Protein AF-A0A8D8M904-F1 (afdb_monomer_lite)

Foldseek 3Di:
DPPPPPPVVVVVVVVVVVPPVVVVVVVVVVVVVVVVVVCVVVVVVVVVVVVVVVVVVVVVVVVVVVVVVVVVVVVVVVVVVVVVVVVVVVVVVVVVVVVVVVVVVVVVVVVVVVVVVVPDPCPVPVVVVVLVVLVVLLVVLVVPDPFPPCPPCPDDDPAWDWDWDADPVRHTDDIGIGGPDDCPVVVNCVSVVVVDDDPPPDDPDDDDDDDDDD

Organism: NCBI:txid428564

pLDDT: mean 71.74, std 18.71, range [34.66, 97.75]

Radius of gyration: 68.98 Å; chains: 1; bounding box: 139×57×170 Å

Structure (mmCIF, N/CA/C/O backbone):
data_AF-A0A8D8M904-F1
#
_entry.id   AF-A0A8D8M904-F1
#
loop_
_atom_site.group_PDB
_atom_site.id
_atom_site.type_symbol
_atom_site.label_atom_id
_atom_site.label_alt_id
_atom_site.label_comp_id
_atom_site.label_asym_id
_atom_site.label_entity_id
_atom_site.label_seq_id
_atom_site.pdbx_PDB_ins_code
_atom_site.Cartn_x
_atom_site.Cartn_y
_atom_site.Cartn_z
_atom_site.occupancy
_atom_site.B_iso_or_equiv
_atom_site.auth_seq_id
_atom_site.auth_comp_id
_atom_site.auth_asym_id
_atom_site.auth_atom_id
_atom_site.pdbx_PDB_model_num
ATOM 1 N N . MET A 1 1 ? -88.465 -41.722 88.796 1.00 44.00 1 MET A N 1
ATOM 2 C CA . MET A 1 1 ? -87.573 -41.031 89.747 1.00 44.00 1 MET A CA 1
ATOM 3 C C . MET A 1 1 ? -86.250 -40.781 89.037 1.00 44.00 1 MET A C 1
ATOM 5 O O . MET A 1 1 ? -85.394 -41.646 89.094 1.00 44.00 1 MET A O 1
ATOM 9 N N . ALA A 1 2 ? -86.147 -39.706 88.248 1.00 46.53 2 ALA A N 1
ATOM 10 C CA . ALA A 1 2 ? -84.912 -39.305 87.549 1.00 46.53 2 ALA A CA 1
ATOM 11 C C . ALA A 1 2 ? -85.072 -37.893 86.942 1.00 46.53 2 ALA A C 1
ATOM 13 O O . ALA A 1 2 ? -84.855 -37.700 85.751 1.00 46.53 2 ALA A O 1
ATOM 14 N N . SER A 1 3 ? -85.573 -36.923 87.711 1.00 49.16 3 SER A N 1
ATOM 15 C CA . SER A 1 3 ? -85.862 -35.585 87.164 1.00 49.16 3 SER A CA 1
ATOM 16 C C . SER A 1 3 ? -85.571 -34.418 88.106 1.00 49.16 3 SER A C 1
ATOM 18 O O . SER A 1 3 ? -85.849 -33.287 87.732 1.00 49.16 3 SER A O 1
ATOM 20 N N . GLU A 1 4 ? -85.000 -34.656 89.290 1.00 51.56 4 GLU A N 1
ATOM 21 C CA . GLU A 1 4 ? -84.716 -33.584 90.262 1.00 51.56 4 GLU A CA 1
ATOM 22 C C . GLU A 1 4 ? -83.215 -33.362 90.522 1.00 51.56 4 GLU A C 1
ATOM 24 O O . GLU A 1 4 ? -82.849 -32.324 91.056 1.00 51.56 4 GLU A O 1
ATOM 29 N N . GLU A 1 5 ? -82.323 -34.258 90.081 1.00 53.12 5 GLU A N 1
ATOM 30 C CA . GLU A 1 5 ? -80.871 -34.094 90.303 1.00 53.12 5 GLU A CA 1
ATOM 31 C C . GLU A 1 5 ? -80.178 -33.241 89.224 1.00 53.12 5 GLU A C 1
ATOM 33 O O . GLU A 1 5 ? -79.163 -32.611 89.497 1.00 53.12 5 GLU A O 1
ATOM 38 N N . PHE A 1 6 ? -80.753 -33.129 88.020 1.00 53.84 6 PHE A N 1
ATOM 39 C CA . PHE A 1 6 ? -80.139 -32.382 86.912 1.00 53.84 6 PHE A CA 1
ATOM 40 C C . PHE A 1 6 ? -80.455 -30.877 86.892 1.00 53.84 6 PHE A C 1
ATOM 42 O O . PHE A 1 6 ? -79.810 -30.151 86.139 1.00 53.84 6 PHE A O 1
ATOM 49 N N . SER A 1 7 ? -81.423 -30.374 87.674 1.00 56.69 7 SER A N 1
ATOM 50 C CA . SER A 1 7 ? -81.759 -28.937 87.634 1.00 56.69 7 SER A CA 1
ATOM 51 C C . SER A 1 7 ? -80.745 -28.082 88.398 1.00 56.69 7 SER A C 1
ATOM 53 O O . SER A 1 7 ? -80.393 -27.004 87.931 1.00 56.69 7 SER A O 1
ATOM 55 N N . GLY A 1 8 ? -80.209 -28.588 89.514 1.00 59.97 8 GLY A N 1
ATOM 56 C CA . GLY A 1 8 ? -79.221 -27.868 90.324 1.00 59.97 8 GLY A CA 1
ATOM 57 C C . GLY A 1 8 ? -77.856 -27.728 89.642 1.00 59.97 8 GLY A C 1
ATOM 58 O O . GLY A 1 8 ? -77.231 -26.673 89.724 1.00 59.97 8 GLY A O 1
ATOM 59 N N . GLU A 1 9 ? -77.402 -28.751 88.912 1.00 62.47 9 GLU A N 1
ATOM 60 C CA . GLU A 1 9 ? -76.139 -28.688 88.156 1.00 62.47 9 GLU A CA 1
ATOM 61 C C . GLU A 1 9 ? -76.241 -27.797 86.913 1.00 62.47 9 GLU A C 1
ATOM 63 O O . GLU A 1 9 ? -75.287 -27.089 86.582 1.00 62.47 9 GLU A O 1
ATOM 68 N N . LEU A 1 10 ? -77.405 -27.767 86.252 1.00 61.25 10 LEU A N 1
ATOM 69 C CA . LEU A 1 10 ? -77.637 -26.879 85.113 1.00 61.25 10 LEU A CA 1
ATOM 70 C C . LEU A 1 10 ? -77.745 -25.409 85.548 1.00 61.25 10 LEU A C 1
ATOM 72 O O . LEU A 1 10 ? -77.235 -24.530 84.857 1.00 61.25 10 LEU A O 1
ATOM 76 N N . GLU A 1 11 ? -78.366 -25.137 86.698 1.00 65.56 11 GLU A N 1
ATOM 77 C CA . GLU A 1 11 ? -78.420 -23.799 87.301 1.00 65.56 11 GLU A CA 1
ATOM 78 C C . GLU A 1 11 ? -77.043 -23.337 87.791 1.00 65.56 11 GLU A C 1
ATOM 80 O O . GLU A 1 11 ? -76.678 -22.181 87.577 1.00 65.56 11 GLU A O 1
ATOM 85 N N . PHE A 1 12 ? -76.233 -24.239 88.356 1.00 66.31 12 PHE A N 1
ATOM 86 C CA . PHE A 1 12 ? -74.855 -23.935 88.742 1.00 66.31 12 PHE A CA 1
ATOM 87 C C . PHE A 1 12 ? -73.981 -23.603 87.520 1.00 66.31 12 PHE A C 1
ATOM 89 O O . PHE A 1 12 ? -73.313 -22.567 87.507 1.00 66.31 12 PHE A O 1
ATOM 96 N N . LEU A 1 13 ? -74.043 -24.406 86.451 1.00 64.06 13 LEU A N 1
ATOM 97 C CA . LEU A 1 13 ? -73.326 -24.127 85.201 1.00 64.06 13 LEU A CA 1
ATOM 98 C C . LEU A 1 13 ? -73.809 -22.832 84.530 1.00 64.06 13 LEU A C 1
ATOM 100 O O . LEU A 1 13 ? -72.982 -22.031 84.098 1.00 64.06 13 LEU A O 1
ATOM 104 N N . ASN A 1 14 ? -75.119 -22.564 84.502 1.00 58.03 14 ASN A N 1
ATOM 105 C CA . ASN A 1 14 ? -75.638 -21.285 84.004 1.00 58.03 14 ASN A CA 1
ATOM 106 C C . ASN A 1 14 ? -75.200 -20.099 84.871 1.00 58.03 14 ASN A C 1
ATOM 108 O O . ASN A 1 14 ? -74.956 -19.023 84.328 1.00 58.03 14 ASN A O 1
ATOM 112 N N . SER A 1 15 ? -75.053 -20.272 86.189 1.00 60.47 15 SER A N 1
ATOM 113 C CA . SER A 1 15 ? -74.531 -19.217 87.066 1.00 60.47 15 SER A CA 1
ATOM 114 C C . SER A 1 15 ? -73.042 -18.939 86.826 1.00 60.47 15 SER A C 1
ATOM 116 O O . SER A 1 15 ? -72.645 -17.780 86.817 1.00 60.47 15 SER A O 1
ATOM 118 N N . LEU A 1 16 ? -72.244 -19.966 86.506 1.00 58.03 16 LEU A N 1
ATOM 119 C CA . LEU A 1 16 ? -70.838 -19.825 86.104 1.00 58.03 16 LEU A CA 1
ATOM 120 C C . LEU A 1 16 ? -70.671 -19.087 84.764 1.00 58.03 16 LEU A C 1
ATOM 122 O O . LEU A 1 16 ? -69.772 -18.257 84.633 1.00 58.03 16 LEU A O 1
ATOM 126 N N . PHE A 1 17 ? -71.539 -19.351 83.780 1.00 55.81 17 PHE A N 1
ATOM 127 C CA . PHE A 1 17 ? -71.504 -18.669 82.477 1.00 55.81 17 PHE A CA 1
ATOM 128 C C . PHE A 1 17 ? -72.128 -17.265 82.497 1.00 55.81 17 PHE A C 1
ATOM 130 O O . PHE A 1 17 ? -71.736 -16.418 81.698 1.00 55.81 17 PHE A O 1
ATOM 137 N N . THR A 1 18 ? -73.070 -16.988 83.405 1.00 53.50 18 THR A N 1
ATOM 138 C CA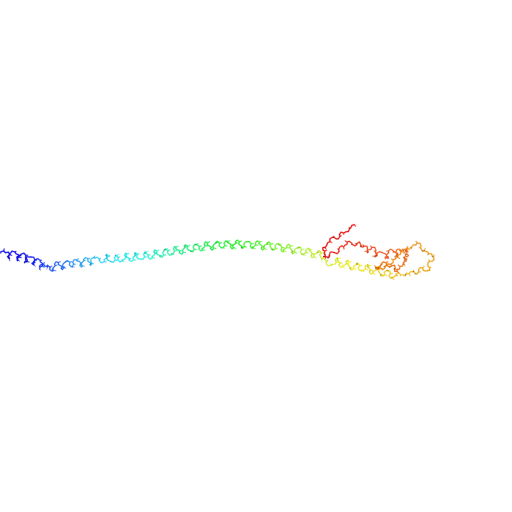 . THR A 1 18 ? -73.622 -15.631 83.596 1.00 53.50 18 THR A CA 1
ATOM 139 C C . THR A 1 18 ? -72.748 -14.754 84.487 1.00 53.50 18 THR A C 1
ATOM 141 O O . THR A 1 18 ? -72.822 -13.533 84.382 1.00 53.50 18 THR A O 1
ATOM 144 N N . THR A 1 19 ? -71.828 -15.338 85.263 1.00 52.47 19 THR A N 1
ATOM 145 C CA . THR A 1 19 ? -70.647 -14.637 85.785 1.00 52.47 19 THR A CA 1
ATOM 146 C C . THR A 1 19 ? -69.546 -14.519 84.727 1.00 52.47 19 THR A C 1
ATOM 148 O O . THR A 1 19 ? -68.371 -14.740 85.012 1.00 52.47 19 THR A O 1
ATOM 151 N N . GLN A 1 20 ? -69.883 -14.128 83.495 1.00 55.03 20 GLN A N 1
ATOM 152 C CA . GLN A 1 20 ? -68.930 -13.337 82.720 1.00 55.03 20 GLN A CA 1
ATOM 153 C C . GLN A 1 20 ? -68.718 -12.069 83.533 1.00 55.03 20 GLN A C 1
ATOM 155 O O . GLN A 1 20 ? -69.555 -11.176 83.488 1.00 55.03 20 GLN A O 1
ATOM 160 N N . ASN A 1 21 ? -67.670 -12.031 84.360 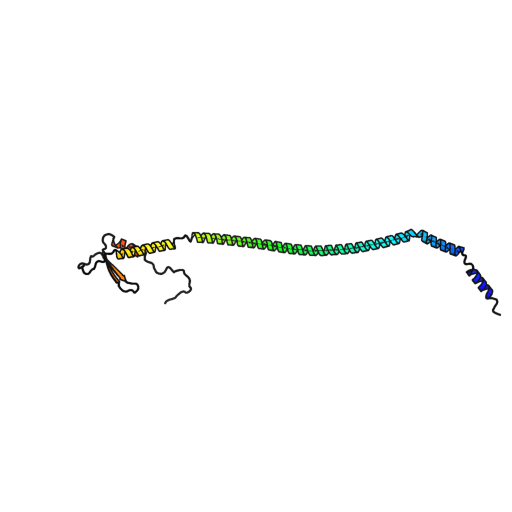1.00 54.84 21 ASN A N 1
ATOM 161 C CA . ASN A 1 21 ? -67.257 -10.810 85.033 1.00 54.84 21 ASN A CA 1
ATOM 162 C C . ASN A 1 21 ? -66.910 -9.830 83.907 1.00 54.84 21 ASN A C 1
ATOM 164 O O . ASN A 1 21 ? -65.844 -9.973 83.304 1.00 54.84 21 ASN A O 1
ATOM 168 N N . PRO A 1 22 ? -67.779 -8.855 83.590 1.00 59.25 22 PRO A N 1
ATOM 169 C CA .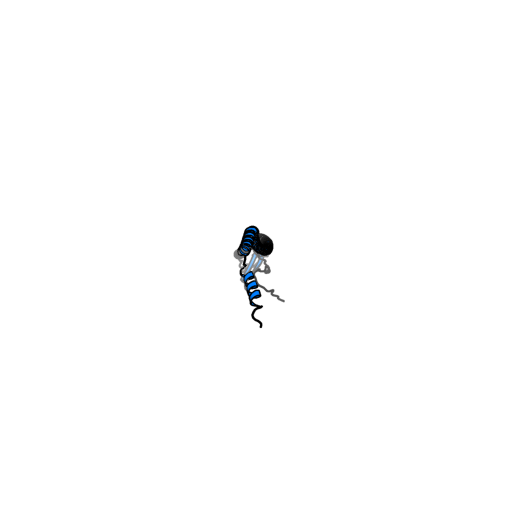 PRO A 1 22 ? -67.534 -7.964 82.465 1.00 59.25 22 PRO A CA 1
ATOM 170 C C . PRO A 1 22 ? -66.293 -7.110 82.736 1.00 59.25 22 PRO A C 1
ATOM 172 O O . PRO A 1 22 ? -65.638 -6.655 81.814 1.00 59.25 22 PRO A O 1
ATOM 175 N N . THR A 1 23 ? -65.924 -6.961 84.008 1.00 60.81 23 THR A N 1
ATOM 176 C CA . THR A 1 23 ? -64.659 -6.411 84.487 1.00 60.81 23 THR A CA 1
ATOM 177 C C . THR A 1 23 ? -63.442 -7.228 84.073 1.00 60.81 23 THR A C 1
ATOM 179 O O . THR A 1 23 ? -62.435 -6.631 83.745 1.00 60.81 23 THR A O 1
ATOM 182 N N . LEU A 1 24 ? -63.509 -8.561 84.040 1.00 64.69 24 LEU A N 1
ATOM 183 C CA . LEU A 1 24 ? -62.356 -9.410 83.716 1.00 64.69 24 LEU A CA 1
ATOM 184 C C . LEU A 1 24 ? -62.124 -9.490 82.203 1.00 64.69 24 LEU A C 1
ATOM 186 O O . LEU A 1 24 ? -60.981 -9.437 81.763 1.00 64.69 24 LEU A O 1
ATOM 190 N N . ASP A 1 25 ? -63.203 -9.525 81.414 1.00 65.94 25 ASP A N 1
ATOM 191 C CA . ASP A 1 25 ? -63.129 -9.370 79.955 1.00 65.94 25 ASP A CA 1
ATOM 192 C C . ASP A 1 25 ? -62.689 -7.952 79.566 1.00 65.94 25 ASP A C 1
ATOM 194 O O . ASP A 1 25 ? -61.871 -7.788 78.665 1.00 65.94 25 ASP A O 1
ATOM 198 N N . MET A 1 26 ? -63.169 -6.919 80.267 1.00 73.06 26 MET A N 1
ATOM 199 C CA . MET A 1 26 ? -62.724 -5.542 80.042 1.00 73.06 26 MET A CA 1
ATOM 200 C C . MET A 1 26 ? -61.269 -5.334 80.491 1.00 73.06 26 MET A C 1
ATOM 202 O O . MET A 1 26 ? -60.535 -4.628 79.812 1.00 73.06 26 MET A O 1
ATOM 206 N N . ASP A 1 27 ? -60.816 -5.979 81.568 1.00 77.25 27 ASP A N 1
ATOM 207 C CA . ASP A 1 27 ? -59.419 -5.943 82.017 1.00 77.25 27 ASP A CA 1
ATOM 208 C C . ASP A 1 27 ? -58.494 -6.712 81.068 1.00 77.25 27 ASP A C 1
ATOM 210 O O . ASP A 1 27 ? -57.396 -6.240 80.786 1.00 77.25 27 ASP A O 1
ATOM 214 N N . LEU A 1 28 ? -58.929 -7.854 80.526 1.00 76.44 28 LEU A N 1
ATOM 215 C CA . LEU A 1 28 ? -58.195 -8.589 79.491 1.00 76.44 28 LEU A CA 1
ATOM 216 C C . LEU A 1 28 ? -58.115 -7.789 78.192 1.00 76.44 28 LEU A C 1
ATOM 218 O O . LEU A 1 28 ? -57.035 -7.681 77.622 1.00 76.44 28 LEU A O 1
ATOM 222 N N . MET A 1 29 ? -59.219 -7.185 77.749 1.00 76.94 29 MET A N 1
ATOM 223 C CA . MET A 1 29 ? -59.225 -6.312 76.572 1.00 76.94 29 MET A CA 1
ATOM 224 C C . MET A 1 29 ? -58.362 -5.069 76.803 1.00 76.94 29 MET A C 1
ATOM 226 O O . MET A 1 29 ? -57.565 -4.728 75.942 1.00 76.94 29 MET A O 1
ATOM 230 N N . ASN A 1 30 ? -58.401 -4.465 77.994 1.00 77.31 30 ASN A N 1
ATOM 231 C CA . ASN A 1 30 ? -57.507 -3.365 78.360 1.00 77.31 30 ASN A CA 1
ATOM 232 C C . ASN A 1 30 ? -56.037 -3.803 78.429 1.00 77.31 30 ASN A C 1
ATOM 234 O O . ASN A 1 30 ? -55.163 -3.026 78.062 1.00 77.31 30 ASN A O 1
ATOM 238 N N . GLN A 1 31 ? -55.732 -5.019 78.889 1.00 76.75 31 GLN A N 1
ATOM 239 C CA . GLN A 1 31 ? -54.369 -5.559 78.889 1.00 76.75 31 GLN A CA 1
ATOM 240 C C . GLN A 1 31 ? -53.881 -5.867 77.473 1.00 76.75 31 GLN A C 1
ATOM 242 O O . GLN A 1 31 ? -52.717 -5.619 77.174 1.00 76.75 31 GLN A O 1
ATOM 247 N N . ILE A 1 32 ? -54.754 -6.366 76.598 1.00 75.75 32 ILE A N 1
ATOM 248 C CA . ILE A 1 32 ? -54.457 -6.587 75.180 1.00 75.75 32 ILE A CA 1
ATOM 249 C C . ILE A 1 32 ? -54.228 -5.243 74.484 1.00 75.75 32 ILE A C 1
ATOM 251 O O . ILE A 1 32 ? -53.184 -5.069 73.860 1.00 75.75 32 ILE A O 1
ATOM 255 N N . ASP A 1 33 ? -55.112 -4.265 74.676 1.00 72.44 33 ASP A N 1
ATOM 256 C CA . ASP A 1 33 ? -54.958 -2.910 74.140 1.00 72.44 33 ASP A CA 1
ATOM 257 C C . ASP A 1 33 ? -53.687 -2.243 74.682 1.00 72.44 33 ASP A C 1
ATOM 259 O O . ASP A 1 33 ? -52.951 -1.598 73.937 1.00 72.44 33 ASP A O 1
ATOM 263 N N . GLN A 1 34 ? -53.355 -2.444 75.961 1.00 71.00 34 GLN A N 1
ATOM 264 C CA . GLN A 1 34 ? -52.095 -1.974 76.538 1.00 71.00 34 GLN A CA 1
ATOM 265 C C . GLN A 1 34 ? -50.883 -2.699 75.953 1.00 71.00 34 GLN A C 1
ATOM 267 O O . GLN A 1 34 ? -49.873 -2.052 75.709 1.00 71.00 34 GLN A O 1
ATOM 272 N N . LEU A 1 35 ? -50.940 -4.006 75.697 1.00 69.12 35 LEU A N 1
ATOM 273 C CA . LEU A 1 35 ? -49.848 -4.748 75.058 1.00 69.12 35 LEU A CA 1
ATOM 274 C C . LEU A 1 35 ? -49.659 -4.323 73.597 1.00 69.12 35 LEU A C 1
ATOM 276 O O . LEU A 1 35 ? -48.524 -4.167 73.153 1.00 69.12 35 LEU A O 1
ATOM 280 N N . GLU A 1 36 ? -50.739 -4.056 72.864 1.00 66.00 36 GLU A N 1
ATOM 281 C CA . GLU A 1 36 ? -50.672 -3.515 71.505 1.00 66.00 36 GLU A CA 1
ATOM 282 C C . GLU A 1 36 ? -50.142 -2.074 71.475 1.00 66.00 36 GLU A C 1
ATOM 284 O O . GLU A 1 36 ? -49.358 -1.731 70.584 1.00 66.00 36 GLU A O 1
ATOM 289 N N . MET A 1 37 ? -50.508 -1.255 72.468 1.00 63.00 37 MET A N 1
ATOM 290 C CA . MET A 1 37 ? -50.013 0.116 72.659 1.00 63.00 37 MET A CA 1
ATOM 291 C C . MET A 1 37 ? -48.594 0.178 73.241 1.00 63.00 37 MET A C 1
ATOM 293 O O . MET A 1 37 ? -47.901 1.174 73.036 1.00 63.00 37 MET A O 1
ATOM 297 N N . ASN A 1 38 ? -48.127 -0.878 73.912 1.00 62.72 38 ASN A N 1
ATOM 298 C CA . ASN A 1 38 ? -46.765 -0.995 74.444 1.00 62.72 38 ASN A CA 1
ATOM 299 C C . ASN A 1 38 ? -45.775 -1.590 73.432 1.00 62.72 38 ASN A C 1
ATOM 301 O O . ASN A 1 38 ? -44.569 -1.485 73.646 1.00 62.72 38 ASN A O 1
ATOM 305 N N . ASN A 1 39 ? -46.256 -2.142 72.311 1.00 63.03 39 ASN A N 1
ATOM 306 C CA . ASN A 1 39 ? -45.418 -2.690 71.240 1.00 63.03 39 ASN A CA 1
ATOM 307 C C . ASN A 1 39 ? -45.431 -1.972 69.859 1.00 63.03 39 ASN A C 1
ATOM 309 O O . ASN A 1 39 ? -45.066 -2.590 68.851 1.00 63.03 39 ASN A O 1
ATOM 313 N N . PRO A 1 40 ? -45.793 -0.674 69.730 1.00 64.25 40 PRO A N 1
ATOM 314 C CA . PRO A 1 40 ? -45.751 0.031 68.449 1.00 64.25 40 PRO A CA 1
ATOM 315 C C . PRO A 1 40 ? -44.317 0.170 67.926 1.00 64.25 40 PRO A C 1
ATOM 317 O O . PRO A 1 40 ? -44.122 0.153 66.714 1.00 64.25 40 PRO A O 1
ATOM 320 N N . LEU A 1 41 ? -43.327 0.209 68.829 1.00 66.19 41 LEU A N 1
ATOM 321 C CA . LEU A 1 41 ? -41.898 0.212 68.508 1.00 66.19 41 LEU A CA 1
ATOM 322 C C . LEU A 1 41 ? -41.458 -1.060 67.763 1.00 66.19 41 LEU A C 1
ATOM 324 O O . LEU A 1 41 ? -40.696 -0.958 66.804 1.00 66.19 41 LEU A O 1
ATOM 328 N N . GLU A 1 42 ? -41.969 -2.241 68.132 1.00 69.56 42 GLU A N 1
ATOM 329 C CA . GLU A 1 42 ? -41.694 -3.489 67.401 1.00 69.56 42 GLU A CA 1
ATOM 330 C C . GLU A 1 42 ? -42.377 -3.518 66.027 1.00 69.56 42 GLU A C 1
ATOM 332 O O . GLU A 1 42 ? -41.805 -4.028 65.062 1.00 69.56 42 GLU A O 1
ATOM 337 N N . LYS A 1 43 ? -43.585 -2.949 65.891 1.00 71.38 43 LYS A N 1
ATOM 338 C CA . LYS A 1 43 ? -44.270 -2.848 64.588 1.00 71.38 43 LYS A CA 1
ATOM 339 C C . LYS A 1 43 ? -43.540 -1.896 63.633 1.00 71.38 43 LYS A C 1
ATOM 341 O O . LYS A 1 43 ? -43.377 -2.240 62.462 1.00 71.38 43 LYS A O 1
ATOM 346 N N . THR A 1 44 ? -43.072 -0.741 64.114 1.00 75.75 44 THR A N 1
ATOM 347 C CA . THR A 1 44 ? -42.253 0.185 63.312 1.00 75.75 44 THR A CA 1
ATOM 348 C C . THR A 1 44 ? -40.899 -0.420 62.969 1.00 75.75 44 THR A C 1
ATOM 350 O O . THR A 1 44 ? -40.549 -0.447 61.795 1.00 75.75 44 THR A O 1
ATOM 353 N N . ALA A 1 45 ? -40.203 -1.034 63.934 1.00 74.38 45 ALA A N 1
ATOM 354 C CA . ALA A 1 45 ? -38.918 -1.686 63.683 1.00 74.38 45 ALA A CA 1
ATOM 355 C C . ALA A 1 45 ? -39.034 -2.826 62.655 1.00 74.38 45 ALA A C 1
ATOM 357 O O . ALA A 1 45 ? -38.194 -2.953 61.770 1.00 74.38 45 ALA A O 1
ATOM 358 N N . ASN A 1 46 ? -40.107 -3.624 62.701 1.00 77.94 46 ASN A N 1
ATOM 359 C CA . ASN A 1 46 ? -40.353 -4.667 61.702 1.00 77.94 46 ASN A CA 1
ATOM 360 C C . ASN A 1 46 ? -40.658 -4.105 60.302 1.00 77.94 46 ASN A C 1
ATOM 362 O O . ASN A 1 46 ? -40.277 -4.721 59.303 1.00 77.94 46 ASN A O 1
ATOM 366 N N . MET A 1 47 ? -41.329 -2.951 60.202 1.00 80.00 47 MET A N 1
ATOM 367 C CA . MET A 1 47 ? -41.491 -2.253 58.921 1.00 80.00 47 MET A CA 1
ATOM 368 C C . MET A 1 47 ? -40.164 -1.698 58.405 1.00 80.00 47 MET A C 1
ATOM 370 O O . MET A 1 47 ? -39.867 -1.879 57.226 1.00 80.00 47 MET A O 1
ATOM 374 N N . ASP A 1 48 ? -39.353 -1.095 59.272 1.00 85.06 48 ASP A N 1
ATOM 375 C CA . ASP A 1 48 ? -38.047 -0.541 58.910 1.00 85.06 48 ASP A CA 1
ATOM 376 C C . ASP A 1 48 ? -37.102 -1.640 58.409 1.00 85.06 48 ASP A C 1
ATOM 378 O O . ASP A 1 48 ? -36.537 -1.510 57.326 1.00 85.06 48 ASP A O 1
ATOM 382 N N . ILE A 1 49 ? -37.044 -2.788 59.097 1.00 87.25 49 ILE A N 1
ATOM 383 C CA . ILE A 1 49 ? -36.271 -3.967 58.665 1.00 87.25 49 ILE A CA 1
ATOM 384 C C . ILE A 1 49 ? -36.763 -4.491 57.309 1.00 87.25 49 ILE A C 1
ATOM 386 O O . ILE A 1 49 ? -35.967 -4.888 56.455 1.00 87.25 49 ILE A O 1
ATOM 390 N N . LYS A 1 50 ? -38.083 -4.519 57.082 1.00 89.38 50 LYS A N 1
ATOM 391 C CA . LYS A 1 50 ? -38.652 -4.969 55.804 1.00 89.38 50 LYS A CA 1
ATOM 392 C C . LYS A 1 50 ? -38.301 -4.010 54.664 1.00 89.38 50 LYS A C 1
ATOM 394 O O . LYS A 1 50 ? -37.973 -4.484 53.575 1.00 89.38 50 LYS A O 1
ATOM 399 N N . ASN A 1 51 ? -38.347 -2.704 54.913 1.00 89.94 51 ASN A N 1
ATOM 400 C CA . ASN A 1 51 ? -37.969 -1.675 53.947 1.00 89.94 51 ASN A CA 1
ATOM 401 C C . ASN A 1 51 ? -36.464 -1.725 53.647 1.00 89.94 51 ASN A C 1
ATOM 403 O O . ASN A 1 51 ? -36.071 -1.724 52.484 1.00 89.94 51 ASN A O 1
ATOM 407 N N . GLU A 1 52 ? -35.622 -1.861 54.671 1.00 90.88 52 GLU A N 1
ATOM 408 C CA . GLU A 1 52 ? -34.172 -1.993 54.515 1.00 90.88 52 GLU A CA 1
ATOM 409 C C . GLU A 1 52 ? -33.807 -3.256 53.727 1.00 90.88 52 GLU A C 1
ATOM 411 O O . GLU A 1 52 ? -33.007 -3.201 52.796 1.00 90.88 52 GLU A O 1
ATOM 416 N N . LYS A 1 53 ? -34.476 -4.385 53.992 1.00 91.00 53 LYS A N 1
ATOM 417 C CA . LYS A 1 53 ? -34.303 -5.614 53.207 1.00 91.00 53 LYS A CA 1
ATOM 418 C C . LYS A 1 53 ? -34.695 -5.437 51.736 1.00 91.00 53 LYS A C 1
ATOM 420 O O . LYS A 1 53 ? -34.034 -5.998 50.867 1.00 91.00 53 LYS A O 1
ATOM 425 N N . GLN A 1 54 ? -35.762 -4.693 51.445 1.00 91.50 54 GLN A N 1
ATOM 426 C CA . GLN A 1 54 ? -36.158 -4.394 50.064 1.00 91.50 54 GLN A CA 1
ATOM 427 C C . GLN A 1 54 ? -35.142 -3.486 49.364 1.00 91.50 54 GLN A C 1
ATOM 429 O O . GLN A 1 54 ? -34.806 -3.745 48.210 1.00 91.50 54 GLN A O 1
ATOM 434 N N . ASN A 1 55 ? -34.614 -2.482 50.067 1.00 92.19 55 ASN A N 1
ATOM 435 C CA . ASN A 1 55 ? -33.567 -1.606 49.545 1.00 92.19 55 ASN A CA 1
ATOM 436 C C . ASN A 1 55 ? -32.277 -2.385 49.256 1.00 92.19 55 ASN A C 1
ATOM 438 O O . ASN A 1 55 ? -31.726 -2.259 48.169 1.00 92.19 55 ASN A O 1
ATOM 442 N N . LEU A 1 56 ? -31.851 -3.261 50.171 1.00 92.94 56 LEU A N 1
ATOM 443 C CA . LEU A 1 56 ? -30.674 -4.115 49.978 1.00 92.94 56 LEU A CA 1
ATOM 444 C C . LEU A 1 56 ? -30.839 -5.090 48.803 1.00 92.94 56 LEU A C 1
ATOM 446 O O . LEU A 1 56 ? -29.884 -5.343 48.071 1.00 92.94 56 LEU A O 1
ATOM 450 N N . GLU A 1 57 ? -32.040 -5.635 48.589 1.00 93.00 57 GLU A N 1
ATOM 451 C CA . GLU A 1 57 ? -32.302 -6.487 47.423 1.00 93.00 57 GLU A CA 1
ATOM 452 C C . GLU A 1 57 ? -32.263 -5.675 46.117 1.00 93.00 57 GLU A C 1
ATOM 454 O O . GLU A 1 57 ? -31.711 -6.141 45.121 1.00 93.00 57 GLU A O 1
ATOM 459 N N . ALA A 1 58 ? -32.780 -4.441 46.123 1.00 92.38 58 ALA A N 1
ATOM 460 C CA . ALA A 1 58 ? -32.688 -3.539 44.977 1.00 92.38 58 ALA A CA 1
ATOM 461 C C . ALA A 1 58 ? -31.227 -3.164 44.658 1.00 92.38 58 ALA A C 1
ATOM 463 O O . ALA A 1 58 ? -30.808 -3.274 43.504 1.00 92.38 58 ALA A O 1
ATOM 464 N N . GLU A 1 59 ? -30.430 -2.819 45.673 1.00 93.88 59 GLU A N 1
ATOM 465 C CA . GLU A 1 59 ? -28.993 -2.540 45.528 1.00 93.88 59 GLU A CA 1
ATOM 466 C C . GLU A 1 59 ? -28.219 -3.756 45.010 1.00 93.88 59 GLU A C 1
ATOM 468 O O . GLU A 1 59 ? -27.301 -3.623 44.198 1.00 93.88 59 GLU A O 1
ATOM 473 N N . LYS A 1 60 ? -28.592 -4.966 45.440 1.00 95.06 60 LYS A N 1
ATOM 474 C CA . LYS A 1 60 ? -27.975 -6.201 44.952 1.00 95.06 60 LYS A CA 1
ATOM 475 C C . LYS A 1 60 ? -28.243 -6.408 43.462 1.00 95.06 60 LYS A C 1
ATOM 477 O O . LYS A 1 60 ? -27.311 -6.731 42.723 1.00 95.06 60 LYS A O 1
ATOM 482 N N . VAL A 1 61 ? -29.478 -6.184 43.012 1.00 95.44 61 VAL A N 1
ATOM 483 C CA . VAL A 1 61 ? -29.836 -6.256 41.588 1.00 95.44 61 VAL A CA 1
ATOM 484 C C . VAL A 1 61 ? -29.064 -5.210 40.780 1.00 95.44 61 VAL A C 1
ATOM 486 O O . VAL A 1 61 ? -28.518 -5.538 39.726 1.00 95.44 61 VAL A O 1
ATOM 489 N N . GLU A 1 62 ? -28.951 -3.977 41.276 1.00 96.00 62 GLU A N 1
ATOM 490 C CA . GLU A 1 62 ? -28.159 -2.926 40.625 1.00 96.00 62 GLU A CA 1
ATOM 491 C C . GLU A 1 62 ? -26.669 -3.302 40.550 1.00 96.00 62 GLU A C 1
ATOM 493 O O . GLU A 1 62 ? -26.045 -3.196 39.492 1.00 96.00 62 GLU A O 1
ATOM 498 N N . CYS A 1 63 ? -26.102 -3.849 41.628 1.00 96.06 63 CYS A N 1
ATOM 499 C CA . CYS A 1 63 ? -24.726 -4.341 41.644 1.00 96.06 63 CYS A CA 1
ATOM 500 C C . CYS A 1 63 ? -24.493 -5.464 40.624 1.00 96.06 63 CYS A C 1
ATOM 502 O O . CYS A 1 63 ? -23.452 -5.493 39.962 1.00 96.06 63 CYS A O 1
ATOM 504 N N . GLU A 1 64 ? -25.430 -6.400 40.479 1.00 96.19 64 GLU A N 1
ATOM 505 C CA . GLU A 1 64 ? -25.346 -7.469 39.478 1.00 96.19 64 GLU A CA 1
ATOM 506 C C . GLU A 1 64 ? -25.420 -6.915 38.047 1.00 96.19 64 GLU A C 1
ATOM 508 O O . GLU A 1 64 ? -24.652 -7.346 37.179 1.00 96.19 64 GLU A O 1
ATOM 513 N N . GLN A 1 65 ? -26.265 -5.910 37.805 1.00 96.50 65 GLN A N 1
ATOM 514 C CA . GLN A 1 65 ? -26.346 -5.219 36.515 1.00 96.50 65 GLN A CA 1
ATOM 515 C C . GLN A 1 65 ? -25.048 -4.480 36.178 1.00 96.50 65 GLN A C 1
ATOM 517 O O . GLN A 1 65 ? -24.524 -4.643 35.073 1.00 96.50 65 GLN A O 1
ATOM 522 N N . LEU A 1 66 ? -24.484 -3.734 37.131 1.00 97.31 66 LEU A N 1
ATOM 523 C CA . LEU A 1 66 ? -23.206 -3.041 36.957 1.00 97.31 66 LEU A CA 1
ATOM 524 C C . LEU A 1 66 ? -22.065 -4.029 36.698 1.00 97.31 66 LEU A C 1
ATOM 526 O O . LEU A 1 66 ? -21.252 -3.815 35.800 1.00 97.31 66 LEU A O 1
ATOM 530 N N . ARG A 1 67 ? -22.026 -5.161 37.414 1.00 97.06 67 ARG A N 1
ATOM 531 C CA . ARG A 1 67 ? -21.044 -6.231 37.160 1.00 97.06 67 ARG A CA 1
ATOM 532 C C . ARG A 1 67 ? -21.163 -6.788 35.746 1.00 97.06 67 ARG A C 1
ATOM 534 O O . ARG A 1 67 ? -20.142 -7.008 35.092 1.00 97.06 67 ARG A O 1
ATOM 541 N N . LYS A 1 68 ? -22.389 -6.995 35.261 1.00 96.88 68 LYS A N 1
ATOM 542 C CA . LYS A 1 68 ? -22.633 -7.458 33.893 1.00 96.88 68 LYS A CA 1
ATOM 543 C C . LYS A 1 68 ? -22.158 -6.429 32.865 1.00 96.88 68 LYS A C 1
ATOM 545 O O . LYS A 1 68 ? -21.414 -6.797 31.961 1.00 96.88 68 LYS A O 1
ATOM 550 N N . GLN A 1 69 ? -22.499 -5.153 33.049 1.00 97.69 69 GLN A N 1
ATOM 551 C CA . GLN A 1 69 ? -22.047 -4.068 32.171 1.00 97.69 69 GLN A CA 1
ATOM 552 C C . GLN A 1 69 ? -20.521 -3.943 32.141 1.00 97.69 69 GLN A C 1
ATOM 554 O O . GLN A 1 69 ? -19.938 -3.803 31.069 1.00 97.69 69 GLN A O 1
ATOM 559 N N . ILE A 1 70 ? -19.851 -4.044 33.294 1.00 97.12 70 ILE A N 1
ATOM 560 C CA . ILE A 1 70 ? -18.383 -4.035 33.360 1.00 97.12 70 ILE A CA 1
ATOM 561 C C . ILE A 1 70 ? -17.810 -5.213 32.568 1.00 97.12 70 ILE A C 1
ATOM 563 O O . ILE A 1 70 ? -16.881 -5.025 31.787 1.00 97.12 70 ILE A O 1
ATOM 567 N N . SER A 1 71 ? -18.376 -6.413 32.718 1.00 97.06 71 SER A N 1
ATOM 568 C CA . SER A 1 71 ? -17.921 -7.594 31.979 1.00 97.06 71 SER A CA 1
ATOM 569 C C . SER A 1 71 ? -18.083 -7.432 30.463 1.00 97.06 71 SER A C 1
ATOM 571 O O . SER A 1 71 ? -17.144 -7.704 29.714 1.00 97.06 71 SER A O 1
ATOM 573 N N . GLU A 1 72 ? -19.235 -6.936 30.009 1.00 97.50 72 GLU A N 1
ATOM 574 C CA . GLU A 1 72 ? -19.508 -6.668 28.592 1.00 97.50 72 GLU A CA 1
ATOM 575 C C . GLU A 1 72 ? -18.558 -5.601 28.029 1.00 97.50 72 GLU A C 1
ATOM 577 O O . GLU A 1 72 ? -17.955 -5.802 26.972 1.00 97.50 72 GLU A O 1
ATOM 582 N N . ASN A 1 73 ? -18.341 -4.511 28.770 1.00 97.06 73 ASN A N 1
ATOM 583 C CA . ASN A 1 73 ? -17.425 -3.442 28.379 1.00 97.06 73 ASN A CA 1
ATOM 584 C C . ASN A 1 73 ? -15.968 -3.914 28.334 1.00 97.06 73 ASN A C 1
ATOM 586 O O . ASN A 1 73 ? -15.245 -3.551 27.410 1.00 97.06 73 ASN A O 1
ATOM 590 N N . MET A 1 74 ? -15.532 -4.759 29.272 1.00 97.56 74 MET A N 1
ATOM 591 C CA . MET A 1 74 ? -14.190 -5.350 29.237 1.00 97.56 74 MET A CA 1
ATOM 592 C C . MET A 1 74 ? -13.991 -6.250 28.015 1.00 97.56 74 MET A C 1
ATOM 594 O O . MET A 1 74 ? -12.936 -6.211 27.384 1.00 97.56 74 MET A O 1
ATOM 598 N N . GLN A 1 75 ? -15.001 -7.041 27.643 1.00 96.75 75 GLN A N 1
ATOM 599 C CA . GLN A 1 75 ? -14.937 -7.854 26.427 1.00 96.75 75 GLN A CA 1
ATOM 600 C C . GLN A 1 75 ? -14.912 -6.991 25.162 1.00 96.75 75 GLN A C 1
ATOM 602 O O . GLN A 1 75 ? -14.181 -7.305 24.221 1.00 96.75 75 GLN A O 1
ATOM 607 N N . ALA A 1 76 ? -15.703 -5.916 25.126 1.00 97.06 76 ALA A N 1
ATOM 608 C CA . ALA A 1 76 ? -15.697 -4.964 24.021 1.00 97.06 76 ALA A CA 1
ATOM 609 C C . ALA A 1 76 ? -14.338 -4.257 23.900 1.00 97.06 76 ALA A C 1
ATOM 611 O O . ALA A 1 76 ? -13.802 -4.164 22.796 1.00 97.06 76 ALA A O 1
ATOM 612 N N . LEU A 1 77 ? -13.747 -3.847 25.026 1.00 97.56 77 LEU A N 1
ATOM 613 C CA . LEU A 1 77 ? -12.422 -3.235 25.077 1.00 97.56 77 LEU A CA 1
ATOM 614 C C . LEU A 1 77 ? -11.345 -4.190 24.552 1.00 97.56 77 LEU A C 1
ATOM 616 O O . LEU A 1 77 ? -10.613 -3.820 23.644 1.00 97.56 77 LEU A O 1
ATOM 620 N N . ALA A 1 78 ? -11.313 -5.439 25.024 1.00 97.06 78 ALA A N 1
ATOM 621 C CA . ALA A 1 78 ? -10.336 -6.427 24.563 1.00 97.06 78 ALA A CA 1
ATOM 622 C C . ALA A 1 78 ? -10.443 -6.710 23.049 1.00 97.06 78 ALA A C 1
ATOM 624 O O . ALA A 1 78 ? -9.439 -6.935 22.370 1.00 97.06 78 ALA A O 1
ATOM 625 N N . LYS A 1 79 ? -11.662 -6.688 22.490 1.00 97.56 79 LYS A N 1
ATOM 626 C CA . LYS A 1 79 ? -11.867 -6.787 21.035 1.00 97.56 79 LYS A CA 1
ATOM 627 C C . LYS A 1 79 ? -11.320 -5.557 20.311 1.00 97.56 79 LYS A C 1
ATOM 629 O O . LYS A 1 79 ? -10.597 -5.722 19.332 1.00 97.56 79 LYS A O 1
ATOM 634 N N . ALA A 1 80 ? -11.623 -4.358 20.807 1.00 97.00 80 ALA A N 1
ATOM 635 C CA . ALA A 1 80 ? -11.143 -3.106 20.230 1.00 97.00 80 ALA A CA 1
ATOM 636 C C . ALA A 1 80 ? -9.608 -2.996 20.279 1.00 97.00 80 ALA A C 1
ATOM 638 O O . ALA A 1 80 ? -8.998 -2.579 19.300 1.00 97.00 80 ALA A O 1
ATOM 639 N N . GLU A 1 81 ? -8.972 -3.429 21.370 1.00 97.56 81 GLU A N 1
ATOM 640 C CA . GLU A 1 81 ? -7.510 -3.480 21.504 1.00 97.56 81 GLU A CA 1
ATOM 641 C C . GLU A 1 81 ? -6.879 -4.418 20.469 1.00 97.56 81 GLU A C 1
ATOM 643 O O . GLU A 1 81 ? -5.910 -4.053 19.804 1.00 97.56 81 GLU A O 1
ATOM 648 N N . LYS A 1 82 ? -7.469 -5.599 20.254 1.00 97.06 82 LYS A N 1
ATOM 649 C CA . LYS A 1 82 ? -6.998 -6.542 19.232 1.00 97.06 82 LYS A CA 1
ATOM 650 C C . LYS A 1 82 ? -7.170 -5.998 17.810 1.00 97.06 82 LYS A C 1
ATOM 652 O O . LYS A 1 82 ? -6.314 -6.211 16.949 1.00 97.06 82 LYS A O 1
ATOM 657 N N . GLU A 1 83 ? -8.280 -5.316 17.539 1.00 97.38 83 GLU A N 1
ATOM 658 C CA . GLU A 1 83 ? -8.498 -4.645 16.254 1.00 97.38 83 GLU A CA 1
ATOM 659 C C . GLU A 1 83 ? -7.494 -3.509 16.038 1.00 97.38 83 GLU A C 1
ATOM 661 O O . GLU A 1 83 ? -6.923 -3.399 14.949 1.00 97.38 83 GLU A O 1
ATOM 666 N N . LEU A 1 84 ? -7.220 -2.717 17.078 1.00 97.12 84 LEU A N 1
ATOM 667 C CA . LEU A 1 84 ? -6.220 -1.655 17.058 1.00 97.12 84 LEU A CA 1
ATOM 668 C C . LEU A 1 84 ? -4.828 -2.214 16.743 1.00 97.12 84 LEU A C 1
ATOM 670 O O . LEU A 1 84 ? -4.178 -1.726 15.821 1.00 97.12 84 LEU A O 1
ATOM 674 N N . GLU A 1 85 ? -4.411 -3.287 17.416 1.00 97.31 85 GLU A N 1
ATOM 675 C CA . GLU A 1 85 ? -3.142 -3.971 17.141 1.00 97.31 85 GLU A CA 1
ATOM 676 C C . GLU A 1 85 ? -3.072 -4.463 15.681 1.00 97.31 85 GLU A C 1
ATOM 678 O O . GLU A 1 85 ? -2.058 -4.313 14.988 1.00 97.31 85 GLU A O 1
ATOM 683 N N . GLY A 1 86 ? -4.173 -5.011 15.157 1.00 97.25 86 GLY A N 1
ATOM 684 C CA . GLY A 1 86 ? -4.280 -5.411 13.752 1.00 97.25 86 GLY A CA 1
ATOM 685 C C . GLY A 1 86 ? -4.096 -4.239 12.779 1.00 97.25 86 GLY A C 1
ATOM 686 O O . GLY A 1 86 ? -3.395 -4.365 11.765 1.00 97.25 86 GLY A O 1
ATOM 687 N N . LEU A 1 87 ? -4.690 -3.085 13.089 1.00 97.06 87 LEU A N 1
ATOM 688 C CA . LEU A 1 87 ? -4.564 -1.862 12.297 1.00 97.06 87 LEU A CA 1
ATOM 689 C C . LEU A 1 87 ? -3.154 -1.270 12.366 1.00 97.06 87 LEU A C 1
ATOM 691 O O . LEU A 1 87 ? -2.621 -0.862 11.332 1.00 97.06 87 LEU A O 1
ATOM 695 N N . GLU A 1 88 ? -2.519 -1.265 13.535 1.00 97.38 88 GLU A N 1
ATOM 696 C CA . GLU A 1 88 ? -1.137 -0.808 13.709 1.00 97.38 88 GLU A CA 1
ATOM 697 C C . GLU A 1 88 ? -0.155 -1.670 12.912 1.00 97.38 88 GLU A C 1
ATOM 699 O O . GLU A 1 88 ? 0.675 -1.147 12.159 1.00 97.38 88 GLU A O 1
ATOM 704 N N . ASN A 1 89 ? -0.322 -2.991 12.966 1.00 96.88 89 ASN A N 1
ATOM 705 C CA . ASN A 1 89 ? 0.455 -3.925 12.158 1.00 96.88 89 ASN A CA 1
ATOM 706 C C . ASN A 1 89 ? 0.269 -3.676 10.653 1.00 96.88 89 ASN A C 1
ATOM 708 O O . ASN A 1 89 ? 1.237 -3.668 9.884 1.00 96.88 89 ASN A O 1
ATOM 712 N N . ARG A 1 90 ? -0.969 -3.427 10.205 1.00 96.56 90 ARG A N 1
ATOM 713 C CA . ARG A 1 90 ? -1.252 -3.102 8.799 1.00 96.56 90 ARG A CA 1
ATOM 714 C C . ARG A 1 90 ? -0.644 -1.760 8.390 1.00 96.56 90 ARG A C 1
ATOM 716 O O . ARG A 1 90 ? -0.087 -1.663 7.297 1.00 96.56 90 ARG A O 1
ATOM 723 N N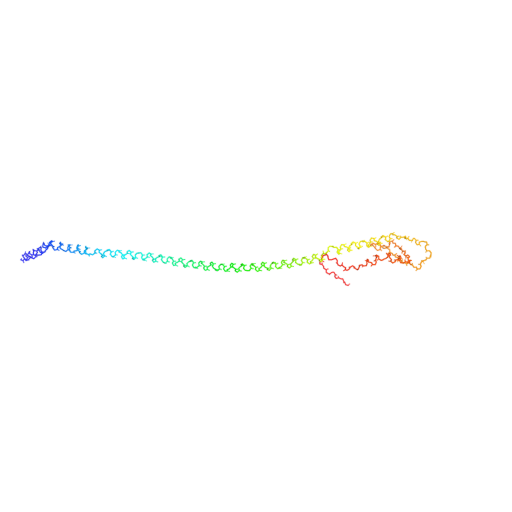 . LYS A 1 91 ? -0.704 -0.749 9.259 1.00 97.06 91 LYS A N 1
ATOM 724 C CA . LYS A 1 91 ? -0.082 0.566 9.051 1.00 97.06 91 LYS A CA 1
ATOM 725 C C . LYS A 1 91 ? 1.430 0.438 8.880 1.00 97.06 91 LYS A C 1
ATOM 727 O O . LYS A 1 91 ? 1.982 1.020 7.948 1.00 97.06 91 LYS A O 1
ATOM 732 N N . MET A 1 92 ? 2.089 -0.361 9.720 1.00 97.06 92 MET A N 1
ATOM 733 C CA . MET A 1 92 ? 3.526 -0.621 9.601 1.00 97.06 92 MET A CA 1
ATOM 734 C C . MET A 1 92 ? 3.873 -1.306 8.276 1.00 97.06 92 MET A C 1
ATOM 736 O O . MET A 1 92 ? 4.756 -0.826 7.568 1.00 97.06 92 MET A O 1
ATOM 740 N N . LYS A 1 93 ? 3.124 -2.343 7.874 1.00 96.75 93 LYS A N 1
ATOM 741 C CA . LYS A 1 93 ? 3.312 -3.012 6.570 1.00 96.75 93 LYS A CA 1
ATOM 742 C C . LYS A 1 93 ? 3.106 -2.073 5.378 1.00 96.75 93 LYS A C 1
ATOM 744 O O . LYS A 1 93 ? 3.845 -2.129 4.398 1.00 96.75 93 LYS A O 1
ATOM 749 N N . LEU A 1 94 ? 2.103 -1.198 5.436 1.00 96.88 94 LEU A N 1
ATOM 750 C CA . LEU A 1 94 ? 1.875 -0.213 4.377 1.00 96.88 94 LEU A CA 1
ATOM 751 C C . LEU A 1 94 ? 3.022 0.795 4.295 1.00 96.88 94 LEU A C 1
ATOM 753 O O . LEU A 1 94 ? 3.470 1.109 3.196 1.00 96.88 94 LEU A O 1
ATOM 757 N N . LYS A 1 95 ? 3.546 1.247 5.439 1.00 97.75 95 LYS A N 1
ATOM 758 C CA . LYS A 1 95 ? 4.703 2.146 5.489 1.00 97.75 95 LYS A CA 1
ATOM 759 C C . LYS A 1 95 ? 5.952 1.500 4.880 1.00 97.75 95 LYS A C 1
ATOM 761 O O . LYS A 1 95 ? 6.638 2.150 4.097 1.00 97.75 95 LYS A O 1
ATOM 766 N N . THR A 1 96 ? 6.224 0.227 5.177 1.00 96.69 96 THR A N 1
ATOM 767 C CA . THR A 1 96 ? 7.360 -0.497 4.576 1.00 96.69 96 THR A CA 1
ATOM 768 C C . THR A 1 96 ? 7.187 -0.696 3.073 1.00 96.69 96 THR A C 1
ATOM 770 O O . THR A 1 96 ? 8.139 -0.512 2.319 1.00 96.69 96 THR A O 1
ATOM 773 N N . ASN A 1 97 ? 5.973 -1.018 2.615 1.00 96.50 97 ASN A N 1
ATOM 774 C CA . ASN A 1 97 ? 5.692 -1.177 1.187 1.00 96.50 97 ASN A CA 1
ATOM 775 C C . ASN A 1 97 ? 5.848 0.143 0.428 1.00 96.50 97 ASN A C 1
ATOM 777 O O . ASN A 1 97 ? 6.410 0.154 -0.664 1.00 96.50 97 ASN A O 1
ATOM 781 N N . LEU A 1 98 ? 5.378 1.247 1.013 1.00 96.88 98 LEU A N 1
ATOM 782 C CA . LEU A 1 98 ? 5.518 2.575 0.428 1.00 96.88 98 LEU A CA 1
ATOM 783 C C . LEU A 1 98 ? 6.989 2.992 0.341 1.00 96.88 98 LEU A C 1
ATOM 785 O O . LEU A 1 98 ? 7.401 3.502 -0.696 1.00 96.88 98 LEU A O 1
ATOM 789 N N . GLN A 1 99 ? 7.789 2.702 1.372 1.00 97.25 99 GLN A N 1
ATOM 790 C CA . GLN A 1 99 ? 9.233 2.932 1.318 1.00 97.25 99 GLN A CA 1
ATOM 791 C C . GLN A 1 99 ? 9.883 2.124 0.188 1.00 97.25 99 GLN A C 1
ATOM 793 O O . GLN A 1 99 ? 10.568 2.693 -0.653 1.00 97.25 99 GLN A O 1
ATOM 798 N N . CYS A 1 100 ? 9.593 0.823 0.097 1.00 96.38 100 CYS A N 1
ATOM 799 C CA . CYS A 1 100 ? 10.134 -0.029 -0.964 1.00 96.38 100 CYS A CA 1
ATOM 800 C C . CYS A 1 100 ? 9.725 0.451 -2.368 1.00 96.38 100 CYS A C 1
ATOM 802 O O . CYS A 1 100 ? 10.533 0.429 -3.296 1.00 96.38 100 CYS A O 1
ATOM 804 N N . ALA A 1 101 ? 8.478 0.899 -2.541 1.00 95.56 101 ALA A N 1
ATOM 805 C CA . ALA A 1 101 ? 8.019 1.476 -3.800 1.00 95.56 101 ALA A CA 1
ATOM 806 C C . ALA A 1 101 ? 8.762 2.780 -4.128 1.00 95.56 101 ALA A C 1
ATOM 808 O O . ALA A 1 101 ? 9.196 2.956 -5.263 1.00 95.56 101 ALA A O 1
ATOM 809 N N . SER A 1 102 ? 8.964 3.652 -3.137 1.00 96.94 102 SER A N 1
ATOM 810 C CA . SER A 1 102 ? 9.746 4.883 -3.290 1.00 96.94 102 SER A CA 1
ATOM 811 C C . SER A 1 102 ? 11.187 4.593 -3.717 1.00 96.94 102 SER A C 1
ATOM 813 O O . SER A 1 102 ? 11.703 5.254 -4.616 1.00 96.94 102 SER A O 1
ATOM 815 N N . ASP A 1 103 ? 11.823 3.582 -3.122 1.00 96.88 103 ASP A N 1
ATOM 816 C CA . ASP A 1 103 ? 13.192 3.188 -3.466 1.00 96.88 103 ASP A CA 1
ATOM 817 C C . ASP A 1 103 ? 13.273 2.676 -4.914 1.00 96.88 103 ASP A C 1
ATOM 819 O O . ASP A 1 103 ? 14.181 3.045 -5.660 1.00 96.88 103 ASP A O 1
ATOM 823 N N . LYS A 1 104 ? 12.285 1.881 -5.351 1.00 95.94 104 LYS A N 1
ATOM 824 C CA . LYS A 1 104 ? 12.186 1.401 -6.741 1.00 95.94 104 LYS A CA 1
ATOM 825 C C . LYS A 1 104 ? 11.968 2.534 -7.739 1.00 95.94 104 LYS A C 1
ATOM 827 O O . LYS A 1 104 ? 12.577 2.516 -8.803 1.00 95.94 104 LYS A O 1
ATOM 832 N N . VAL A 1 105 ? 11.117 3.506 -7.407 1.00 96.19 105 VAL A N 1
ATOM 833 C CA . VAL A 1 105 ? 10.890 4.688 -8.252 1.00 96.19 105 VAL A CA 1
ATOM 834 C C . VAL A 1 105 ? 12.180 5.490 -8.389 1.00 96.19 105 VAL A C 1
ATOM 836 O O . VAL A 1 105 ? 12.581 5.790 -9.506 1.00 96.19 105 VAL A O 1
ATOM 839 N N . SER A 1 106 ? 12.884 5.743 -7.283 1.00 95.12 106 SER A N 1
ATOM 840 C CA . SER A 1 106 ? 14.174 6.442 -7.303 1.00 95.12 106 SER A CA 1
ATOM 841 C C . SER A 1 106 ? 15.214 5.711 -8.164 1.00 95.12 106 SER A C 1
ATOM 843 O O . SER A 1 106 ? 15.897 6.332 -8.980 1.00 95.12 106 SER A O 1
ATOM 845 N N . ALA A 1 107 ? 15.298 4.380 -8.054 1.00 95.25 107 ALA A N 1
ATOM 846 C CA . ALA A 1 107 ? 16.180 3.576 -8.899 1.00 95.25 107 ALA A CA 1
ATOM 847 C C . ALA A 1 107 ? 15.815 3.687 -10.393 1.00 95.25 107 ALA A C 1
ATOM 849 O O . ALA A 1 107 ? 16.693 3.924 -11.224 1.00 95.25 107 ALA A O 1
ATOM 850 N N . ALA A 1 108 ? 14.525 3.591 -10.731 1.00 94.12 108 ALA A N 1
ATOM 851 C CA . ALA A 1 108 ? 14.046 3.726 -12.105 1.00 94.12 108 ALA A CA 1
ATOM 852 C C . ALA A 1 108 ? 14.288 5.137 -12.678 1.00 94.12 108 ALA A C 1
ATOM 854 O O . ALA A 1 108 ? 14.652 5.283 -13.843 1.00 94.12 108 ALA A O 1
ATOM 855 N N . GLU A 1 109 ? 14.138 6.189 -11.870 1.00 95.88 109 GLU A N 1
ATOM 856 C CA . GLU A 1 109 ? 14.444 7.566 -12.274 1.00 95.88 109 GLU A CA 1
ATOM 857 C C . GLU A 1 109 ? 15.938 7.762 -12.559 1.00 95.88 109 GLU A C 1
ATOM 859 O O . GLU A 1 109 ? 16.308 8.411 -13.544 1.00 95.88 109 GLU A O 1
ATOM 864 N N . GLN A 1 110 ? 16.810 7.172 -11.735 1.00 93.94 110 GLN A N 1
ATOM 865 C CA . GLN A 1 110 ? 18.256 7.197 -11.960 1.00 93.94 110 GLN A CA 1
ATOM 866 C C . GLN A 1 110 ? 18.642 6.470 -13.251 1.00 93.94 110 GLN A C 1
ATOM 868 O O . GLN A 1 110 ? 19.448 6.994 -14.028 1.00 93.94 110 GLN A O 1
ATOM 873 N N . GLU A 1 111 ? 18.051 5.301 -13.506 1.00 93.88 111 GLU A N 1
ATOM 874 C CA . GLU A 1 111 ? 18.253 4.541 -14.739 1.00 93.88 111 GLU A CA 1
ATOM 875 C C . GLU A 1 111 ? 17.758 5.322 -15.961 1.00 93.88 111 GLU A C 1
ATOM 877 O O . GLU A 1 111 ? 18.500 5.494 -16.928 1.00 93.88 111 GLU A O 1
ATOM 882 N N . LEU A 1 112 ? 16.565 5.916 -15.894 1.00 91.94 112 LEU A N 1
ATOM 883 C CA . LEU A 1 112 ? 16.036 6.763 -16.962 1.00 91.94 112 LEU A CA 1
ATOM 884 C C . LEU A 1 112 ? 16.960 7.952 -17.252 1.00 91.94 112 LEU A C 1
ATOM 886 O O . LEU A 1 112 ? 17.219 8.278 -18.412 1.00 91.94 112 LEU A O 1
ATOM 890 N N . HIS A 1 113 ? 17.483 8.609 -16.216 1.00 89.06 113 HIS A N 1
ATOM 891 C CA . HIS A 1 113 ? 18.435 9.704 -16.386 1.00 89.06 113 HIS A CA 1
ATOM 892 C C . HIS A 1 113 ? 19.778 9.222 -16.959 1.00 89.06 113 HIS A C 1
ATOM 894 O O . HIS A 1 113 ? 20.436 9.942 -17.715 1.00 89.06 113 HIS A O 1
ATOM 900 N N . HIS A 1 114 ? 20.213 8.005 -16.629 1.00 88.38 114 HIS A N 1
ATOM 901 C CA . HIS A 1 114 ? 21.381 7.383 -17.247 1.00 88.38 114 HIS A CA 1
ATOM 902 C C . HIS A 1 114 ? 21.151 7.113 -18.741 1.00 88.38 114 HIS A C 1
ATOM 904 O O . HIS A 1 114 ? 21.942 7.577 -19.562 1.00 88.38 114 HIS A O 1
ATOM 910 N N . LEU A 1 115 ? 20.033 6.480 -19.100 1.00 85.19 115 LEU A N 1
ATOM 911 C CA . LEU A 1 115 ? 19.662 6.197 -20.487 1.00 85.19 115 LEU A CA 1
ATOM 912 C C . LEU A 1 115 ? 19.509 7.478 -21.313 1.00 85.19 115 LEU A C 1
ATOM 914 O O . LEU A 1 115 ? 20.065 7.567 -22.403 1.00 85.19 115 LEU A O 1
ATOM 918 N N . LYS A 1 116 ? 18.869 8.523 -20.774 1.00 83.31 116 LYS A N 1
ATOM 919 C CA . LYS A 1 116 ? 18.779 9.838 -21.438 1.00 83.31 116 LYS A CA 1
ATOM 920 C C . LYS A 1 116 ? 20.146 10.476 -21.692 1.00 83.31 116 LYS A C 1
ATOM 922 O O . LYS A 1 116 ? 20.333 11.138 -22.707 1.00 83.31 116 LYS A O 1
ATOM 927 N N . ARG A 1 117 ? 21.118 10.287 -20.789 1.00 77.69 117 ARG A N 1
ATOM 928 C CA . ARG A 1 117 ? 22.498 10.765 -20.994 1.00 77.69 117 ARG A CA 1
ATOM 929 C C . ARG A 1 117 ? 23.247 9.968 -22.060 1.00 77.69 117 ARG A C 1
ATOM 931 O O . ARG A 1 117 ? 24.107 10.545 -22.721 1.00 77.69 117 ARG A O 1
ATOM 938 N N . LEU A 1 118 ? 22.949 8.679 -22.212 1.00 74.19 118 LEU A N 1
ATOM 939 C CA . LEU A 1 118 ? 23.488 7.849 -23.293 1.00 74.19 118 LEU A CA 1
ATOM 940 C C . LEU A 1 118 ? 22.837 8.191 -24.639 1.00 74.19 118 LEU A C 1
ATOM 942 O O . LEU A 1 118 ? 23.523 8.270 -25.654 1.00 74.19 118 LEU A O 1
ATOM 946 N N . GLN A 1 119 ? 21.540 8.494 -24.631 1.00 66.31 119 GLN A N 1
ATOM 947 C CA . GLN A 1 119 ? 20.749 8.915 -25.786 1.00 66.31 119 GLN A CA 1
ATOM 948 C C . GLN A 1 119 ? 20.989 10.393 -26.147 1.00 66.31 119 GLN A C 1
ATOM 950 O O . GLN A 1 119 ? 20.048 11.148 -26.393 1.00 66.31 119 GLN A O 1
ATOM 955 N N . LYS A 1 120 ? 22.251 10.846 -26.177 1.00 59.19 120 LYS A N 1
ATOM 956 C CA . LYS A 1 120 ? 22.559 12.176 -26.718 1.00 59.19 120 LYS A CA 1
ATOM 957 C C . LYS A 1 120 ? 22.019 12.253 -28.154 1.00 59.19 120 LYS A C 1
ATOM 959 O O . LYS A 1 120 ? 22.409 11.425 -28.981 1.00 59.19 120 LYS A O 1
ATOM 964 N N . PRO A 1 121 ? 21.152 13.231 -28.468 1.00 53.34 121 PRO A N 1
ATOM 965 C CA . PRO A 1 121 ? 20.622 13.391 -29.809 1.00 53.34 121 PRO A CA 1
ATOM 966 C C . PRO A 1 121 ? 21.784 13.805 -30.707 1.00 53.34 121 PRO A C 1
ATOM 968 O O . PRO A 1 121 ? 22.365 14.874 -30.528 1.00 53.34 121 PRO A O 1
ATOM 971 N N . GLY A 1 122 ? 22.177 12.921 -31.620 1.00 53.41 122 GLY A N 1
ATOM 972 C CA . GLY A 1 122 ? 23.154 13.269 -32.642 1.00 53.41 122 GLY A CA 1
ATOM 973 C C . GLY A 1 122 ? 24.132 12.181 -33.049 1.00 53.41 122 GLY A C 1
ATOM 974 O O . GLY A 1 122 ? 24.689 12.327 -34.121 1.00 53.41 122 GLY A O 1
ATOM 975 N N . SER A 1 123 ? 24.354 11.086 -32.313 1.00 57.31 123 SER A N 1
ATOM 976 C CA . SER A 1 123 ? 25.337 10.091 -32.795 1.00 57.31 123 SER A CA 1
ATOM 977 C C . SER A 1 123 ? 24.854 9.369 -34.061 1.00 57.31 123 SER A C 1
ATOM 979 O O . SER A 1 123 ? 25.606 9.239 -35.023 1.00 57.31 123 SER A O 1
ATOM 981 N N . GLY A 1 124 ? 23.579 8.969 -34.100 1.00 58.72 124 GLY A N 1
ATOM 982 C CA . GLY A 1 124 ? 22.962 8.359 -35.280 1.00 58.72 124 GLY A CA 1
ATOM 983 C C . GLY A 1 124 ? 22.723 9.359 -36.413 1.00 58.72 124 GLY A C 1
ATOM 984 O O . GLY A 1 124 ? 23.037 9.070 -37.565 1.00 58.72 124 GLY A O 1
ATOM 985 N N . ASP A 1 125 ? 22.215 10.551 -36.095 1.00 60.34 125 ASP A N 1
ATOM 986 C CA . ASP A 1 125 ? 21.854 11.548 -37.109 1.00 60.34 125 ASP A CA 1
ATOM 987 C C . ASP A 1 125 ? 23.061 12.306 -37.670 1.00 60.34 125 ASP A C 1
ATOM 989 O O . ASP A 1 125 ? 23.113 12.509 -38.880 1.00 60.34 125 ASP A O 1
ATOM 993 N N . MET A 1 126 ? 24.077 12.640 -36.860 1.00 62.97 126 MET A N 1
ATOM 994 C CA . MET A 1 126 ? 25.335 13.199 -37.380 1.00 62.97 126 MET A CA 1
ATOM 995 C C . MET A 1 126 ? 26.024 12.187 -38.290 1.00 62.97 126 MET A C 1
ATOM 997 O O . MET A 1 126 ? 26.403 12.543 -39.398 1.00 62.97 126 MET A O 1
ATOM 1001 N N . ARG A 1 127 ? 26.089 10.905 -37.896 1.00 64.44 127 ARG A N 1
ATOM 1002 C CA . ARG A 1 127 ? 26.686 9.854 -38.735 1.00 64.44 127 ARG A CA 1
ATOM 1003 C C . ARG A 1 127 ? 25.912 9.652 -40.042 1.00 64.44 127 ARG A C 1
ATOM 1005 O O . ARG A 1 127 ? 26.521 9.464 -41.091 1.00 64.44 127 ARG A O 1
ATOM 1012 N N . LYS A 1 128 ? 24.574 9.739 -40.015 1.00 69.19 128 LYS A N 1
ATOM 1013 C CA . LYS A 1 128 ? 23.732 9.716 -41.227 1.00 69.19 128 LYS A CA 1
ATOM 1014 C C . LYS A 1 128 ? 23.966 10.940 -42.119 1.00 69.19 128 LYS A C 1
ATOM 1016 O O . LYS A 1 128 ? 23.983 10.795 -43.340 1.00 69.19 128 LYS A O 1
ATOM 1021 N N . VAL A 1 129 ? 24.129 12.131 -41.542 1.00 72.81 129 VAL A N 1
ATOM 1022 C CA . VAL A 1 129 ? 24.418 13.371 -42.284 1.00 72.81 129 VAL A CA 1
ATOM 1023 C C . VAL A 1 129 ? 25.819 13.329 -42.898 1.00 72.81 129 VAL A C 1
ATOM 1025 O O . VAL A 1 129 ? 25.957 13.620 -44.083 1.00 72.81 129 VAL A O 1
ATOM 1028 N N . GLU A 1 130 ? 26.828 12.889 -42.146 1.00 73.56 130 GLU A N 1
ATOM 1029 C CA . GLU A 1 130 ? 28.200 12.681 -42.628 1.00 73.56 130 GLU A CA 1
ATOM 1030 C C . GLU A 1 130 ? 28.241 11.661 -43.772 1.00 73.56 130 GLU A C 1
ATOM 1032 O O . GLU A 1 130 ? 28.823 11.930 -44.822 1.00 73.56 130 GLU A O 1
ATOM 1037 N N . LEU A 1 131 ? 27.550 10.524 -43.627 1.00 73.12 131 LEU A N 1
ATOM 1038 C CA . LEU A 1 131 ? 27.464 9.513 -44.682 1.00 73.12 131 LEU A CA 1
ATOM 1039 C C . LEU A 1 131 ? 26.798 10.066 -45.949 1.00 73.12 131 LEU A C 1
ATOM 1041 O O . LEU A 1 131 ? 27.305 9.860 -47.051 1.00 73.12 131 LEU A O 1
ATOM 1045 N N . LYS A 1 132 ? 25.688 10.803 -45.809 1.00 78.38 132 LYS A N 1
ATOM 1046 C CA . LYS A 1 132 ? 25.032 11.467 -46.947 1.00 78.38 132 LYS A CA 1
ATOM 1047 C C . LYS A 1 132 ? 25.958 12.479 -47.623 1.00 78.38 132 LYS A C 1
ATOM 1049 O O . LYS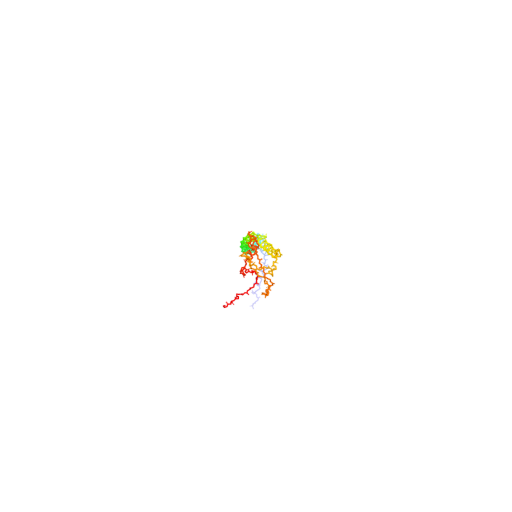 A 1 132 ? 26.001 12.513 -48.850 1.00 78.38 132 LYS A O 1
ATOM 1054 N N . GLY A 1 133 ? 26.714 13.257 -46.846 1.00 78.19 133 GLY A N 1
ATOM 1055 C CA . GLY A 1 133 ? 27.722 14.185 -47.362 1.00 78.19 133 GLY A CA 1
ATOM 1056 C C . GLY A 1 133 ? 28.796 13.471 -48.184 1.00 78.19 133 GLY A C 1
ATOM 1057 O O . GLY A 1 133 ? 29.045 13.849 -49.328 1.00 78.19 133 GLY A O 1
ATOM 1058 N N . ASN A 1 134 ? 29.350 12.378 -47.653 1.00 73.94 134 ASN A N 1
ATOM 1059 C CA . ASN A 1 134 ? 30.377 11.583 -48.333 1.00 73.94 134 ASN A CA 1
ATOM 1060 C C . ASN A 1 134 ? 29.865 10.961 -49.644 1.00 73.94 134 ASN A C 1
ATOM 1062 O O . ASN A 1 134 ? 30.561 11.003 -50.660 1.00 73.94 134 ASN A O 1
ATOM 1066 N N . ILE A 1 135 ? 28.634 10.431 -49.655 1.00 75.50 135 ILE A N 1
ATOM 1067 C CA . ILE A 1 135 ? 28.003 9.865 -50.862 1.00 75.50 135 ILE A CA 1
ATOM 1068 C C . ILE A 1 135 ? 27.802 10.943 -51.935 1.00 75.50 135 ILE A C 1
ATOM 1070 O O . ILE A 1 135 ? 28.127 10.719 -53.102 1.00 75.50 135 ILE A O 1
ATOM 1074 N N . LEU A 1 136 ? 27.287 12.117 -51.556 1.00 77.75 136 LEU A N 1
ATOM 1075 C CA . LEU A 1 136 ? 27.078 13.223 -52.493 1.00 77.75 136 LEU A CA 1
ATOM 1076 C C . LEU A 1 136 ? 28.401 13.724 -53.071 1.00 77.75 136 LEU A C 1
ATOM 1078 O O . LEU A 1 136 ? 28.499 13.925 -54.280 1.00 77.75 136 LEU A O 1
ATOM 1082 N N . GLN A 1 137 ? 29.436 13.855 -52.241 1.00 75.06 137 GLN A N 1
ATOM 1083 C CA . GLN A 1 137 ? 30.753 14.293 -52.692 1.00 75.06 137 GLN A CA 1
ATOM 1084 C C . GLN A 1 137 ? 31.400 13.284 -53.649 1.00 75.06 137 GLN A C 1
ATOM 1086 O O . GLN A 1 137 ? 31.993 13.682 -54.652 1.00 75.06 137 GLN A O 1
ATOM 1091 N N . PHE A 1 138 ? 31.225 11.982 -53.408 1.00 73.31 138 PHE A N 1
ATOM 1092 C CA . PHE A 1 138 ? 31.648 10.944 -54.347 1.00 73.31 138 PHE A CA 1
ATOM 1093 C C . PHE A 1 138 ? 30.907 11.041 -55.691 1.00 73.31 138 PHE A C 1
ATOM 1095 O O . PHE A 1 138 ? 31.535 10.984 -56.749 1.00 73.31 138 PHE A O 1
ATOM 1102 N N . TYR A 1 139 ? 29.588 11.248 -55.667 1.00 72.31 139 TYR A N 1
ATOM 1103 C CA . TYR A 1 139 ? 28.791 11.405 -56.884 1.00 72.31 139 TYR A CA 1
ATOM 1104 C C . TYR A 1 139 ? 29.171 12.668 -57.671 1.00 72.31 139 TYR A C 1
ATOM 1106 O O . TYR A 1 139 ? 29.339 12.620 -58.890 1.00 72.31 139 TYR A O 1
ATOM 1114 N N . GLU A 1 140 ? 29.370 13.796 -56.988 1.00 73.81 140 GLU A N 1
ATOM 1115 C CA . GLU A 1 140 ? 29.864 15.022 -57.615 1.00 73.81 140 GLU A CA 1
ATOM 1116 C C . GLU A 1 140 ? 31.235 14.822 -58.256 1.00 73.81 140 GLU A C 1
ATOM 1118 O O . GLU A 1 140 ? 31.462 15.291 -59.370 1.00 73.81 140 GLU A O 1
ATOM 1123 N N . ASN A 1 141 ? 32.143 14.126 -57.573 1.00 68.81 141 ASN A N 1
ATOM 1124 C CA . ASN A 1 141 ? 33.459 13.800 -58.103 1.00 68.81 141 ASN A CA 1
ATOM 1125 C C . ASN A 1 141 ? 33.322 12.961 -59.386 1.00 68.81 141 ASN A C 1
ATOM 1127 O O . ASN A 1 141 ? 33.877 13.344 -60.418 1.00 68.81 141 ASN A O 1
ATOM 1131 N N . LEU A 1 142 ? 32.500 11.904 -59.382 1.00 69.12 142 LEU A N 1
ATOM 1132 C CA . LEU A 1 142 ? 32.195 11.109 -60.582 1.00 69.12 142 LEU A CA 1
ATOM 1133 C C . LEU A 1 142 ? 31.643 11.955 -61.740 1.00 69.12 142 LEU A C 1
ATOM 1135 O O . LEU A 1 142 ? 32.050 11.755 -62.882 1.00 69.12 142 LEU A O 1
ATOM 1139 N N . MET A 1 143 ? 30.763 12.920 -61.463 1.00 65.19 143 MET A N 1
ATOM 1140 C CA . MET A 1 143 ? 30.201 13.811 -62.488 1.00 65.19 143 MET A CA 1
ATOM 1141 C C . MET A 1 143 ? 31.206 14.856 -63.000 1.00 65.19 143 MET A C 1
ATOM 1143 O O . MET A 1 143 ? 31.161 15.227 -64.171 1.00 65.19 143 MET A O 1
ATOM 1147 N N . LYS A 1 144 ? 32.122 15.332 -62.143 1.00 63.31 144 LYS A N 1
ATOM 1148 C CA . LYS A 1 144 ? 33.189 16.293 -62.489 1.00 63.31 144 LYS A CA 1
ATOM 1149 C C . LYS A 1 144 ? 34.309 15.664 -63.315 1.00 63.31 144 LYS A C 1
ATOM 1151 O O . LYS A 1 144 ? 35.112 16.394 -63.903 1.00 63.31 144 LYS A O 1
ATOM 1156 N N . MET A 1 145 ? 34.376 14.335 -63.396 1.00 62.00 145 MET A N 1
ATOM 1157 C CA . MET A 1 145 ? 35.275 13.676 -64.331 1.00 62.00 145 MET A CA 1
ATOM 1158 C C . MET A 1 145 ? 34.948 14.122 -65.753 1.00 62.00 145 MET A C 1
ATOM 1160 O O . MET A 1 145 ? 33.890 13.813 -66.300 1.00 62.00 145 MET A O 1
ATOM 1164 N N . LYS A 1 146 ? 35.906 14.789 -66.403 1.00 53.97 146 LYS A N 1
ATOM 1165 C CA . LYS A 1 146 ? 35.947 14.796 -67.863 1.00 53.97 146 LYS A CA 1
ATOM 1166 C C . LYS A 1 146 ? 36.220 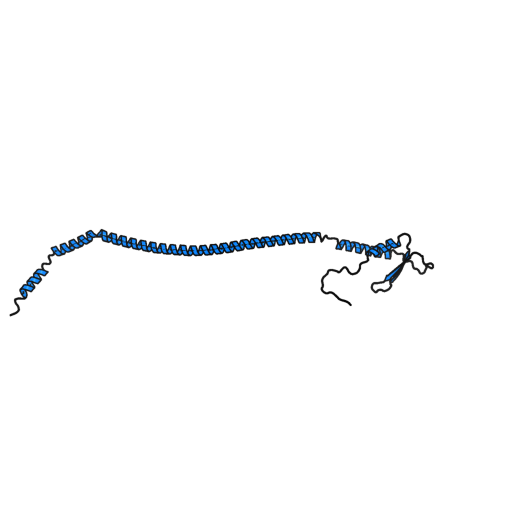13.363 -68.295 1.00 53.97 146 LYS A C 1
ATOM 1168 O O . LYS A 1 146 ? 37.357 12.906 -68.295 1.00 53.97 146 LYS A O 1
ATOM 1173 N N . LEU A 1 147 ? 35.137 12.651 -68.581 1.00 52.75 147 LEU A N 1
ATOM 1174 C CA . LEU A 1 147 ? 35.130 11.310 -69.139 1.00 52.75 147 LEU A CA 1
ATOM 1175 C C . LEU A 1 147 ? 35.850 11.400 -70.482 1.00 52.75 147 LEU A C 1
ATOM 1177 O O . LEU A 1 147 ? 35.282 11.876 -71.462 1.00 52.75 147 LEU A O 1
ATOM 1181 N N . VAL A 1 148 ? 37.131 11.045 -70.495 1.00 49.72 148 VAL A N 1
ATOM 1182 C CA . VAL A 1 148 ? 37.922 11.060 -71.720 1.00 49.72 148 VAL A CA 1
ATOM 1183 C C . VAL A 1 148 ? 37.368 9.956 -72.609 1.00 49.72 148 VAL A C 1
ATOM 1185 O O . VAL A 1 148 ? 37.433 8.778 -72.256 1.00 49.72 148 VAL A O 1
ATOM 1188 N N . ASP A 1 149 ? 36.774 10.346 -73.733 1.00 48.34 149 ASP A N 1
ATOM 1189 C CA . ASP A 1 149 ? 36.399 9.414 -74.786 1.00 48.34 149 ASP A CA 1
ATOM 1190 C C . ASP A 1 149 ? 37.698 8.801 -75.330 1.00 48.34 149 ASP A C 1
ATOM 1192 O O . ASP A 1 149 ? 38.539 9.474 -75.928 1.00 48.34 149 ASP A O 1
ATOM 1196 N N . THR A 1 150 ? 37.934 7.533 -74.998 1.00 52.62 150 THR A N 1
ATOM 1197 C CA . THR A 1 150 ? 39.203 6.834 -75.265 1.00 52.62 150 THR A CA 1
ATOM 1198 C C . THR A 1 150 ? 39.343 6.386 -76.710 1.00 52.62 150 THR A C 1
ATOM 1200 O O . THR A 1 150 ? 40.378 5.832 -77.076 1.00 52.62 150 THR A O 1
ATOM 1203 N N . SER A 1 151 ? 38.367 6.708 -77.557 1.00 53.31 151 SER A N 1
ATOM 1204 C CA . SER A 1 151 ? 38.458 6.556 -79.008 1.00 53.31 151 SER A CA 1
ATOM 1205 C C . SER A 1 151 ? 39.663 7.293 -79.633 1.00 53.31 151 SER A C 1
ATOM 1207 O O . SER A 1 151 ? 40.046 6.959 -80.751 1.00 53.31 151 SER A O 1
ATOM 1209 N N . TYR A 1 152 ? 40.325 8.209 -78.904 1.00 50.41 152 TYR A N 1
ATOM 1210 C CA . TYR A 1 152 ? 41.493 8.976 -79.376 1.00 50.41 152 TYR A CA 1
ATOM 1211 C C . TYR A 1 152 ? 42.820 8.723 -78.633 1.00 50.41 152 TYR A C 1
ATOM 1213 O O . TYR A 1 152 ? 43.833 9.331 -78.978 1.00 50.41 152 TYR A O 1
ATOM 1221 N N . LEU A 1 153 ? 42.871 7.840 -77.630 1.00 53.91 153 LEU A N 1
ATOM 1222 C CA . LEU A 1 153 ? 44.110 7.571 -76.883 1.00 53.91 153 LEU A CA 1
ATOM 1223 C C . LEU A 1 153 ? 44.855 6.373 -77.490 1.00 53.91 153 LEU A C 1
ATOM 1225 O O . LEU A 1 153 ? 44.768 5.253 -76.991 1.00 53.91 153 LEU A O 1
ATOM 1229 N N . GLN A 1 154 ? 45.583 6.618 -78.585 1.00 51.94 154 GLN A N 1
ATOM 1230 C CA . GLN A 1 154 ? 46.447 5.616 -79.232 1.00 51.94 154 GLN A CA 1
ATOM 1231 C C . GLN A 1 154 ? 47.595 5.137 -78.326 1.00 51.94 154 GLN A C 1
ATOM 1233 O O . GLN A 1 154 ? 48.022 3.991 -78.447 1.00 51.94 154 GLN A O 1
ATOM 1238 N N . ASP A 1 155 ? 48.015 5.955 -77.358 1.00 55.25 155 ASP A N 1
ATOM 1239 C CA . ASP A 1 155 ? 49.006 5.590 -76.349 1.00 55.25 155 ASP A CA 1
ATOM 1240 C C . ASP A 1 155 ? 48.350 5.502 -74.970 1.00 55.25 155 ASP A C 1
ATOM 1242 O O . ASP A 1 155 ? 47.927 6.505 -74.394 1.00 55.25 155 ASP A O 1
ATOM 1246 N N . LYS A 1 156 ? 48.267 4.285 -74.417 1.00 55.00 156 LYS A N 1
ATOM 1247 C CA . LYS A 1 156 ? 47.815 4.059 -73.036 1.00 55.00 156 LYS A CA 1
ATOM 1248 C C . LYS A 1 156 ? 48.766 4.799 -72.079 1.00 55.00 156 LYS A C 1
ATOM 1250 O O . LYS A 1 156 ? 49.939 4.421 -72.005 1.00 55.00 156 LYS A O 1
ATOM 1255 N N . PRO A 1 157 ? 48.309 5.811 -71.315 1.00 55.41 157 PRO A N 1
ATOM 1256 C CA . PRO A 1 157 ? 49.171 6.452 -70.329 1.00 55.41 157 PRO A CA 1
ATOM 1257 C C . PRO A 1 157 ? 49.609 5.419 -69.277 1.00 55.41 157 PRO A C 1
ATOM 1259 O O . PRO A 1 157 ? 48.804 4.624 -68.824 1.00 55.41 157 PRO A O 1
ATOM 1262 N N . LYS A 1 158 ? 50.875 5.391 -68.853 1.00 59.12 158 LYS A N 1
ATOM 1263 C CA . LYS A 1 158 ? 51.357 4.342 -67.923 1.00 59.12 158 LYS A CA 1
ATOM 1264 C C . LYS A 1 158 ? 50.777 4.434 -66.499 1.00 59.12 158 LYS A C 1
ATOM 1266 O O . LYS A 1 158 ? 50.879 3.469 -65.754 1.00 59.12 158 LYS A O 1
ATOM 1271 N N . ASN A 1 159 ? 50.150 5.559 -66.138 1.00 64.31 159 ASN A N 1
ATOM 1272 C CA . ASN A 1 159 ? 49.712 5.864 -64.772 1.00 64.31 159 ASN A CA 1
ATOM 1273 C C . ASN A 1 159 ? 48.231 6.281 -64.733 1.00 64.31 159 ASN A C 1
ATOM 1275 O O . ASN A 1 159 ? 47.919 7.469 -64.617 1.00 64.31 159 ASN A O 1
ATOM 1279 N N . PHE A 1 160 ? 47.317 5.315 -64.833 1.00 65.88 160 PHE A N 1
ATOM 1280 C CA . PHE A 1 160 ? 45.886 5.546 -64.622 1.00 65.88 160 PHE A CA 1
ATOM 1281 C C . PHE A 1 160 ? 45.235 4.460 -63.759 1.00 65.88 160 PHE A C 1
ATOM 1283 O O . PHE A 1 160 ? 45.667 3.310 -63.770 1.00 65.88 160 PHE A O 1
ATOM 1290 N N . VAL A 1 161 ? 44.162 4.821 -63.051 1.00 66.31 161 VAL A N 1
ATOM 1291 C CA . VAL A 1 161 ? 43.206 3.866 -62.473 1.00 66.31 161 VAL A CA 1
ATOM 1292 C C . VAL A 1 161 ? 42.098 3.633 -63.486 1.00 66.31 161 VAL A C 1
ATOM 1294 O O . VAL A 1 161 ? 41.486 4.580 -63.976 1.00 66.31 161 VAL A O 1
ATOM 1297 N N . GLN A 1 162 ? 41.847 2.371 -63.798 1.00 67.00 162 GLN A N 1
ATOM 1298 C CA . GLN A 1 162 ? 40.738 1.948 -64.637 1.00 67.00 162 GLN A CA 1
ATOM 1299 C C . GLN A 1 162 ? 39.553 1.583 -63.744 1.00 67.00 162 GLN A C 1
ATOM 1301 O O . GLN A 1 162 ? 39.727 0.857 -62.765 1.00 67.00 162 GLN A O 1
ATOM 1306 N N . GLY A 1 163 ? 38.360 2.074 -64.067 1.00 67.31 163 GLY A N 1
ATOM 1307 C CA . GLY A 1 163 ? 37.164 1.807 -63.275 1.00 67.31 163 GLY A CA 1
ATOM 1308 C C . GLY A 1 163 ? 35.930 1.566 -64.130 1.00 67.31 163 GLY A C 1
ATOM 1309 O O . GLY A 1 163 ? 35.807 2.072 -65.245 1.00 67.31 163 GLY A O 1
ATOM 1310 N N . TYR A 1 164 ? 35.009 0.774 -63.592 1.00 70.19 164 TYR A N 1
ATOM 1311 C CA . TYR A 1 164 ? 33.770 0.385 -64.254 1.00 70.19 164 TYR A CA 1
ATOM 1312 C C . TYR A 1 164 ? 32.583 0.788 -63.388 1.00 70.19 164 TYR A C 1
ATOM 1314 O O . TYR A 1 164 ? 32.593 0.580 -62.176 1.00 70.19 164 TYR A O 1
ATOM 1322 N N . ILE A 1 165 ? 31.556 1.344 -64.019 1.00 67.75 165 ILE A N 1
ATOM 1323 C CA . ILE A 1 165 ? 30.283 1.674 -63.388 1.00 67.75 165 ILE A CA 1
ATOM 1324 C C . ILE A 1 165 ? 29.263 0.650 -63.863 1.00 67.75 165 ILE A C 1
ATOM 1326 O O . ILE A 1 165 ? 29.042 0.506 -65.066 1.00 67.75 165 ILE A O 1
ATOM 1330 N N . TYR A 1 166 ? 28.625 -0.025 -62.914 1.00 69.50 166 TYR A N 1
ATOM 1331 C CA . TYR A 1 166 ? 27.503 -0.928 -63.147 1.00 69.50 166 TYR A CA 1
ATOM 1332 C C . TYR A 1 166 ? 26.242 -0.329 -62.525 1.00 69.50 166 TYR A C 1
ATOM 1334 O O . TYR A 1 166 ? 26.322 0.426 -61.556 1.00 69.50 166 TYR A O 1
ATOM 1342 N N . ASN A 1 167 ? 25.075 -0.631 -63.089 1.00 69.69 167 ASN A N 1
ATOM 1343 C CA . ASN A 1 167 ? 23.810 -0.301 -62.437 1.00 69.69 167 ASN A CA 1
ATOM 1344 C C . ASN A 1 167 ? 23.449 -1.341 -61.363 1.00 69.69 167 ASN A C 1
ATOM 1346 O O . ASN A 1 167 ? 24.124 -2.356 -61.204 1.00 69.69 167 ASN A O 1
ATOM 1350 N N . ILE A 1 168 ? 22.328 -1.113 -60.677 1.00 72.81 168 ILE A N 1
ATOM 1351 C CA . ILE A 1 168 ? 21.786 -2.015 -59.647 1.00 72.81 168 ILE A CA 1
ATOM 1352 C C . ILE A 1 168 ? 21.477 -3.440 -60.145 1.00 72.81 168 ILE A C 1
ATOM 1354 O O . ILE A 1 168 ? 21.375 -4.355 -59.341 1.00 72.81 168 ILE A O 1
ATOM 1358 N N . ASN A 1 169 ? 21.362 -3.638 -61.462 1.00 76.81 169 ASN A N 1
ATOM 1359 C CA . ASN A 1 169 ? 21.126 -4.937 -62.095 1.00 76.81 169 ASN A CA 1
ATOM 1360 C C . ASN A 1 169 ? 22.432 -5.571 -62.612 1.00 76.81 169 ASN A C 1
ATOM 1362 O O . ASN A 1 169 ? 22.387 -6.444 -63.476 1.00 76.81 169 ASN A O 1
ATOM 1366 N N . ASN A 1 170 ? 23.595 -5.098 -62.147 1.00 69.94 170 ASN A N 1
ATOM 1367 C CA . ASN A 1 170 ? 24.927 -5.507 -62.606 1.00 69.94 170 ASN A CA 1
ATOM 1368 C C . ASN A 1 170 ? 25.165 -5.334 -64.118 1.00 69.94 170 ASN A C 1
ATOM 1370 O O . ASN A 1 170 ? 26.077 -5.938 -64.682 1.00 69.94 170 ASN A O 1
ATOM 1374 N N . MET A 1 171 ? 24.391 -4.485 -64.797 1.00 69.38 171 MET A N 1
ATOM 1375 C CA . MET A 1 171 ? 24.662 -4.148 -66.192 1.00 69.38 171 MET A CA 1
ATOM 1376 C C . MET A 1 171 ? 25.738 -3.072 -66.260 1.00 69.38 171 MET A C 1
ATOM 1378 O O . MET A 1 171 ? 25.627 -2.030 -65.609 1.00 69.38 171 MET A O 1
ATOM 1382 N N . HIS A 1 172 ? 26.766 -3.315 -67.071 1.00 71.38 172 HIS A N 1
ATOM 1383 C CA . HIS A 1 172 ? 27.831 -2.350 -67.313 1.00 71.38 172 HIS A CA 1
ATOM 1384 C C . HIS A 1 172 ? 27.259 -1.081 -67.953 1.00 71.38 172 HIS A C 1
ATOM 1386 O O . HIS A 1 172 ? 26.713 -1.120 -69.055 1.00 71.38 172 HIS A O 1
ATOM 1392 N N . LEU A 1 173 ? 27.408 0.049 -67.268 1.00 67.94 173 LEU A N 1
ATOM 1393 C CA . LEU A 1 173 ? 26.987 1.358 -67.754 1.00 67.94 173 LEU A CA 1
ATOM 1394 C C . LEU A 1 173 ? 28.128 2.081 -68.456 1.00 67.94 173 LEU A C 1
ATOM 1396 O O . LEU A 1 173 ? 27.931 2.654 -69.527 1.00 67.94 173 LEU A O 1
ATOM 1400 N N . LYS A 1 174 ? 29.314 2.111 -67.837 1.00 62.81 174 LYS A N 1
ATOM 1401 C CA . LYS A 1 174 ? 30.411 2.938 -68.336 1.00 62.81 174 LYS A CA 1
ATOM 1402 C C . LYS A 1 174 ? 31.775 2.501 -67.829 1.00 62.81 174 LYS A C 1
ATOM 1404 O O . LYS A 1 174 ? 31.932 2.098 -66.683 1.00 62.81 174 LYS A O 1
ATOM 1409 N N . HIS A 1 175 ? 32.765 2.705 -68.682 1.00 63.94 175 HIS A N 1
ATOM 1410 C CA . HIS A 1 175 ? 34.173 2.500 -68.404 1.00 63.94 175 HIS A CA 1
ATOM 1411 C C . HIS A 1 175 ? 34.878 3.862 -68.331 1.00 63.94 175 HIS A C 1
ATOM 1413 O O . HIS A 1 175 ? 34.635 4.723 -69.181 1.00 63.94 175 HIS A O 1
ATOM 1419 N N . PHE A 1 176 ? 35.715 4.082 -67.317 1.00 65.12 176 PHE A N 1
ATOM 1420 C CA . PHE A 1 176 ? 36.440 5.336 -67.123 1.00 65.12 176 PHE A CA 1
ATOM 1421 C C . PHE A 1 176 ? 37.903 5.112 -66.727 1.00 65.12 176 PHE A C 1
ATOM 1423 O O . PHE A 1 176 ? 38.288 4.054 -66.227 1.00 65.12 176 PHE A O 1
ATOM 1430 N N . TYR A 1 177 ? 38.705 6.155 -66.939 1.00 66.31 177 TYR A N 1
ATOM 1431 C CA . TYR A 1 177 ? 40.132 6.186 -66.646 1.00 66.31 177 TYR A CA 1
ATOM 1432 C C . TYR A 1 177 ? 40.465 7.440 -65.835 1.00 66.31 177 TYR A C 1
ATOM 1434 O O . TYR A 1 177 ? 40.119 8.548 -66.246 1.00 66.31 177 TYR A O 1
ATOM 1442 N N . ILE A 1 178 ? 41.144 7.273 -64.698 1.00 65.50 178 ILE A N 1
ATOM 1443 C CA . ILE A 1 178 ? 41.605 8.371 -63.839 1.00 65.50 178 ILE A CA 1
ATOM 1444 C C . ILE A 1 178 ? 43.121 8.511 -63.980 1.00 65.50 178 ILE A C 1
ATOM 1446 O O . ILE A 1 178 ? 43.831 7.591 -63.575 1.00 65.50 178 ILE A O 1
ATOM 1450 N N . PRO A 1 179 ? 43.658 9.623 -64.504 1.00 63.03 179 PRO A N 1
ATOM 1451 C CA . PRO A 1 179 ? 45.098 9.842 -64.507 1.00 63.03 179 PRO A CA 1
ATOM 1452 C C . PRO A 1 179 ? 45.615 10.014 -63.070 1.00 63.03 179 PRO A C 1
ATOM 1454 O O . PRO A 1 179 ? 45.139 10.868 -62.324 1.00 63.03 179 PRO A O 1
ATOM 1457 N N . ILE A 1 180 ? 46.621 9.227 -62.683 1.00 62.91 180 ILE A N 1
ATOM 1458 C CA . ILE A 1 180 ? 47.288 9.332 -61.376 1.00 62.91 180 ILE A CA 1
ATOM 1459 C C . ILE A 1 180 ? 48.436 10.338 -61.520 1.00 62.91 180 ILE A C 1
ATOM 1461 O O . ILE A 1 180 ? 49.614 9.985 -61.519 1.00 62.91 180 ILE A O 1
ATOM 1465 N N . GLN A 1 181 ? 48.101 11.607 -61.740 1.00 59.91 181 GLN A N 1
ATOM 1466 C CA . GLN A 1 181 ? 49.073 12.697 -61.670 1.00 59.91 181 GLN A CA 1
ATOM 1467 C C . GLN A 1 181 ? 48.936 13.377 -60.305 1.00 59.91 181 GLN A C 1
ATOM 1469 O O . GLN A 1 181 ? 47.843 13.796 -59.939 1.00 59.91 181 GLN A O 1
ATOM 1474 N N . GLN A 1 182 ? 50.042 13.430 -59.551 1.00 55.22 182 GLN A N 1
ATOM 1475 C CA . GLN A 1 182 ? 50.235 14.259 -58.349 1.00 55.22 182 GLN A CA 1
ATOM 1476 C C . GLN A 1 182 ? 49.011 14.315 -57.404 1.00 55.22 182 GLN A C 1
ATOM 1478 O O . GLN A 1 182 ? 48.364 15.346 -57.279 1.00 55.22 182 GLN A O 1
ATOM 1483 N N . ASN A 1 183 ? 48.696 13.196 -56.739 1.00 55.56 183 ASN A N 1
ATOM 1484 C CA . ASN A 1 183 ? 47.665 13.045 -55.688 1.00 55.56 183 ASN A CA 1
ATOM 1485 C C . ASN A 1 183 ? 46.181 13.188 -56.082 1.00 55.56 183 ASN A C 1
ATOM 1487 O O . ASN A 1 183 ? 45.332 12.678 -55.356 1.00 55.56 183 ASN A O 1
ATOM 1491 N N . ILE A 1 184 ? 45.853 13.720 -57.263 1.00 58.28 184 ILE A N 1
ATOM 1492 C CA . ILE A 1 184 ? 44.457 13.951 -57.690 1.00 58.28 184 ILE A CA 1
ATOM 1493 C C . ILE A 1 184 ? 43.627 12.652 -57.711 1.00 58.28 184 ILE A C 1
ATOM 1495 O O . ILE A 1 184 ? 42.449 12.654 -57.364 1.00 58.28 184 ILE A O 1
ATOM 1499 N N . GLY A 1 185 ? 44.234 11.522 -58.089 1.00 58.88 185 GLY A N 1
ATOM 1500 C CA . GLY A 1 185 ? 43.539 10.231 -58.158 1.00 58.88 185 GLY A CA 1
ATOM 1501 C C . GLY A 1 185 ? 43.189 9.619 -56.795 1.00 58.88 185 GLY A C 1
ATOM 1502 O O . GLY A 1 185 ? 42.191 8.910 -56.692 1.00 58.88 185 GLY A O 1
ATOM 1503 N N . TRP A 1 186 ? 43.975 9.899 -55.751 1.00 60.12 186 TRP A N 1
ATOM 1504 C CA . TRP A 1 186 ? 43.737 9.371 -54.402 1.00 60.12 186 TRP A CA 1
ATOM 1505 C C . TRP A 1 186 ? 42.727 10.221 -53.637 1.00 60.12 186 TRP A C 1
ATOM 1507 O O . TRP A 1 186 ? 41.804 9.666 -53.044 1.00 60.12 186 TRP A O 1
ATOM 1517 N N . ASP A 1 187 ? 42.825 11.547 -53.749 1.00 63.91 187 ASP A N 1
ATOM 1518 C CA . ASP A 1 187 ? 41.853 12.484 -53.167 1.00 63.91 187 ASP A CA 1
ATOM 1519 C C . ASP A 1 187 ? 40.448 12.287 -53.765 1.00 63.91 187 ASP A C 1
ATOM 1521 O O . ASP A 1 187 ? 39.432 12.497 -53.103 1.00 63.91 187 ASP A O 1
ATOM 1525 N N . PHE A 1 188 ? 40.382 11.810 -55.012 1.00 62.69 188 PHE A N 1
ATOM 1526 C CA . PHE A 1 188 ? 39.140 11.451 -55.689 1.00 62.69 188 PHE A CA 1
ATOM 1527 C C . PHE A 1 188 ? 38.451 10.213 -55.093 1.00 62.69 188 PHE A C 1
ATOM 1529 O O . PHE A 1 188 ? 37.225 10.180 -54.980 1.00 62.69 188 PHE A O 1
ATOM 1536 N N . LEU A 1 189 ? 39.230 9.183 -54.746 1.00 62.69 189 LEU A N 1
ATOM 1537 C CA . LEU A 1 189 ? 38.733 7.891 -54.257 1.00 62.69 189 LEU A CA 1
ATOM 1538 C C . LEU A 1 189 ? 38.599 7.841 -52.730 1.00 62.69 189 LEU A C 1
ATOM 1540 O O . LEU A 1 189 ? 37.914 6.959 -52.215 1.00 62.69 189 LEU A O 1
ATOM 1544 N N . ALA A 1 190 ? 39.207 8.784 -52.008 1.00 64.38 190 ALA A N 1
ATOM 1545 C CA . ALA A 1 190 ? 39.153 8.857 -50.551 1.00 64.38 190 ALA A CA 1
ATOM 1546 C C . ALA A 1 190 ? 37.715 8.875 -49.983 1.00 64.38 190 ALA A C 1
ATOM 1548 O O . ALA A 1 190 ? 37.446 8.125 -49.050 1.00 64.38 190 ALA A O 1
ATOM 1549 N N . PRO A 1 191 ? 36.730 9.598 -50.556 1.00 62.94 191 PRO A N 1
ATOM 1550 C CA . PRO A 1 191 ? 35.350 9.501 -50.078 1.00 62.94 191 PRO A CA 1
ATOM 1551 C C . PRO A 1 191 ? 34.759 8.088 -50.201 1.00 62.94 191 PRO A C 1
ATOM 1553 O O . PRO A 1 191 ? 33.939 7.707 -49.374 1.00 62.94 191 PRO A O 1
ATOM 1556 N N . ALA A 1 192 ? 35.187 7.295 -51.193 1.00 58.97 192 ALA A N 1
ATOM 1557 C CA . ALA A 1 192 ? 34.702 5.933 -51.421 1.00 58.97 192 ALA A CA 1
ATOM 1558 C C . ALA A 1 192 ? 35.364 4.880 -50.522 1.00 58.97 192 ALA A C 1
ATOM 1560 O O . ALA A 1 192 ? 34.723 3.884 -50.194 1.00 58.97 192 ALA A O 1
ATOM 1561 N N . SER A 1 193 ? 36.607 5.087 -50.074 1.00 56.19 193 SER A N 1
ATOM 1562 C CA . SER A 1 193 ? 37.224 4.200 -49.074 1.00 56.19 193 SER A CA 1
ATOM 1563 C C . SER A 1 193 ? 36.525 4.300 -47.715 1.00 56.19 193 SER A C 1
ATOM 1565 O O . SER A 1 193 ? 36.488 3.326 -46.969 1.00 56.19 193 SER A O 1
ATOM 1567 N N . HIS A 1 194 ? 35.888 5.437 -47.427 1.00 50.81 194 HIS A N 1
ATOM 1568 C CA . HIS A 1 194 ? 35.021 5.621 -46.262 1.00 50.81 194 HIS A CA 1
ATOM 1569 C C . HIS A 1 194 ? 33.599 5.046 -46.445 1.00 50.81 194 HIS A C 1
ATOM 1571 O O . HIS A 1 194 ? 32.798 5.097 -45.513 1.00 50.81 194 HIS A O 1
ATOM 1577 N N . LEU A 1 195 ? 33.277 4.482 -47.619 1.00 51.06 195 LEU A N 1
ATOM 1578 C CA . LEU A 1 195 ? 32.010 3.797 -47.915 1.00 51.06 195 LEU A CA 1
ATOM 1579 C C . LEU A 1 195 ? 32.111 2.265 -47.797 1.00 51.06 195 LEU A C 1
ATOM 1581 O O . LEU A 1 195 ? 31.169 1.571 -48.180 1.00 51.06 195 LEU A O 1
ATOM 1585 N N . SER A 1 196 ? 33.214 1.705 -47.285 1.00 42.88 196 SER A N 1
ATOM 1586 C CA . SER A 1 196 ? 33.278 0.266 -47.014 1.00 42.88 196 SER A CA 1
ATOM 1587 C C . SER A 1 196 ? 32.419 -0.076 -45.794 1.00 42.88 196 SER A C 1
ATOM 1589 O O . SER A 1 196 ? 32.843 0.109 -44.654 1.00 42.88 196 SER A O 1
ATOM 1591 N N . TRP A 1 197 ? 31.223 -0.605 -46.036 1.00 42.47 197 TRP A N 1
ATOM 1592 C CA . TRP A 1 197 ? 30.413 -1.262 -45.017 1.00 42.47 197 TRP A CA 1
ATOM 1593 C C . TRP A 1 197 ? 30.253 -2.718 -45.437 1.00 42.47 197 TRP A C 1
ATOM 1595 O O . TRP A 1 197 ? 29.700 -3.017 -46.496 1.00 42.47 197 TRP A O 1
ATOM 1605 N N . THR A 1 198 ? 30.751 -3.636 -44.615 1.00 36.72 198 THR A N 1
ATOM 1606 C CA . THR A 1 198 ? 30.222 -4.998 -44.591 1.00 36.72 198 THR A CA 1
ATOM 1607 C C . THR A 1 198 ? 28.789 -4.919 -44.082 1.00 36.72 198 THR A C 1
ATOM 1609 O O . THR A 1 198 ? 28.539 -4.273 -43.067 1.00 36.72 198 THR A O 1
ATOM 1612 N N . ALA A 1 199 ? 27.863 -5.570 -44.782 1.00 36.06 199 ALA A N 1
ATOM 1613 C CA . ALA A 1 199 ? 26.433 -5.646 -44.482 1.00 36.06 199 ALA A CA 1
ATOM 1614 C C . ALA A 1 199 ? 26.112 -6.464 -43.208 1.00 36.06 199 ALA A C 1
ATOM 1616 O O . ALA A 1 199 ? 25.217 -7.299 -43.224 1.00 36.06 199 ALA A O 1
ATOM 1617 N N . ASN A 1 200 ? 26.867 -6.255 -42.126 1.00 34.66 200 ASN A N 1
ATOM 1618 C CA . ASN A 1 200 ? 26.731 -6.974 -40.859 1.00 34.66 200 ASN A CA 1
ATOM 1619 C C . ASN A 1 200 ? 26.337 -6.089 -39.673 1.00 34.66 200 ASN A C 1
ATOM 1621 O O . ASN A 1 200 ? 26.185 -6.617 -38.577 1.00 34.66 200 ASN A O 1
ATOM 1625 N N . ASP A 1 201 ? 26.107 -4.790 -39.871 1.00 37.62 201 ASP A N 1
ATOM 1626 C CA . ASP A 1 201 ? 25.449 -3.985 -38.841 1.00 37.62 201 ASP A CA 1
ATOM 1627 C C . ASP A 1 201 ? 23.941 -4.168 -38.996 1.00 37.62 201 ASP A C 1
ATOM 1629 O O . ASP A 1 201 ? 23.245 -3.427 -39.695 1.00 37.62 201 ASP A O 1
ATOM 1633 N N . SER A 1 202 ? 23.498 -5.263 -38.379 1.00 36.06 202 SER A N 1
ATOM 1634 C CA . SER A 1 202 ? 22.130 -5.583 -38.017 1.00 36.06 202 SER A CA 1
ATOM 1635 C C . SER A 1 202 ? 21.351 -4.321 -37.673 1.00 36.06 202 SER A C 1
ATOM 1637 O O . SER A 1 202 ? 21.626 -3.624 -36.695 1.00 36.06 202 SER A O 1
ATOM 1639 N N . ILE A 1 203 ? 20.358 -4.062 -38.512 1.00 39.75 203 ILE A N 1
ATOM 1640 C CA . ILE A 1 203 ? 19.185 -3.284 -38.165 1.00 39.75 203 ILE A CA 1
ATOM 1641 C C . ILE A 1 203 ? 18.547 -4.023 -36.985 1.00 39.75 203 ILE A C 1
ATOM 1643 O O . ILE A 1 203 ? 17.905 -5.053 -37.171 1.00 39.75 203 ILE A O 1
ATOM 1647 N N . ASP A 1 204 ? 18.786 -3.530 -35.772 1.00 44.94 204 ASP A N 1
ATOM 1648 C CA . ASP A 1 204 ? 17.902 -3.773 -34.636 1.00 44.94 204 ASP A CA 1
ATOM 1649 C C . ASP A 1 204 ? 16.569 -3.085 -34.945 1.00 44.94 204 ASP A C 1
ATOM 1651 O O . ASP A 1 204 ? 16.314 -1.970 -34.501 1.00 44.94 204 ASP A O 1
ATOM 1655 N N . GLU A 1 205 ? 15.735 -3.741 -35.744 1.00 43.28 205 GLU A N 1
ATOM 1656 C CA . GLU A 1 205 ? 14.290 -3.557 -35.728 1.00 43.28 205 GLU A CA 1
ATOM 1657 C C . GLU A 1 205 ? 13.666 -4.944 -35.883 1.00 43.28 205 GLU A C 1
ATOM 1659 O O . GLU A 1 205 ? 13.647 -5.521 -36.965 1.00 43.28 205 GLU A O 1
ATOM 1664 N N . GLU A 1 206 ? 13.245 -5.484 -34.737 1.00 43.41 206 GLU A N 1
ATOM 1665 C CA . GLU A 1 206 ? 12.079 -6.355 -34.583 1.00 43.41 206 GLU A CA 1
ATOM 1666 C C . GLU A 1 206 ? 11.840 -7.360 -35.722 1.00 43.41 206 GLU A C 1
ATOM 1668 O O . GLU A 1 206 ? 11.140 -7.059 -36.685 1.00 43.41 206 GLU A O 1
ATOM 1673 N N . ASN A 1 207 ? 12.360 -8.584 -35.590 1.00 38.78 207 ASN A N 1
ATOM 1674 C CA . ASN A 1 207 ? 11.557 -9.813 -35.663 1.00 38.78 207 ASN A CA 1
ATOM 1675 C C . ASN A 1 207 ? 12.436 -11.070 -35.590 1.00 38.78 207 ASN A C 1
ATOM 1677 O O . ASN A 1 207 ? 13.504 -11.164 -36.193 1.00 38.78 207 ASN A O 1
ATOM 1681 N N . ASP A 1 208 ? 11.927 -12.034 -34.834 1.00 44.75 208 ASP A N 1
ATOM 1682 C CA . ASP A 1 208 ? 12.408 -13.399 -34.680 1.00 44.75 208 ASP A CA 1
ATOM 1683 C C . ASP A 1 208 ? 12.706 -14.105 -36.018 1.00 44.75 208 ASP A C 1
ATOM 1685 O O . ASP A 1 208 ? 11.834 -14.230 -36.872 1.00 44.75 208 ASP A O 1
ATOM 1689 N N . GLU A 1 209 ? 13.938 -14.594 -36.182 1.00 35.22 209 GLU A N 1
ATOM 1690 C CA . GLU A 1 209 ? 14.307 -16.008 -36.407 1.00 35.22 209 GLU A CA 1
ATOM 1691 C C . GLU A 1 209 ? 15.733 -16.106 -36.997 1.00 35.22 209 GLU A C 1
ATOM 1693 O O . GLU A 1 209 ? 16.082 -15.388 -37.939 1.00 35.22 209 GLU A O 1
ATOM 1698 N N . PRO A 1 210 ? 16.594 -17.018 -36.502 1.00 38.19 210 PRO A N 1
ATOM 1699 C CA . PRO A 1 210 ? 17.912 -17.227 -37.081 1.00 38.19 210 PRO A CA 1
ATOM 1700 C C . PRO A 1 210 ? 17.794 -18.049 -38.369 1.00 38.19 210 PRO A C 1
ATOM 1702 O O . PRO A 1 210 ? 17.629 -19.272 -38.343 1.00 38.19 210 PRO A O 1
ATOM 1705 N N . VAL A 1 211 ? 17.938 -17.388 -39.515 1.00 34.94 211 VAL A N 1
ATOM 1706 C CA . VAL A 1 211 ? 18.031 -18.076 -40.802 1.00 34.94 211 VAL A CA 1
ATOM 1707 C C . VAL A 1 211 ? 19.393 -18.777 -40.908 1.00 34.94 211 VAL A C 1
ATOM 1709 O O . VAL A 1 211 ? 20.428 -18.152 -41.138 1.00 34.94 211 VAL A O 1
ATOM 1712 N N . LYS A 1 212 ? 19.390 -20.104 -40.740 1.00 37.22 212 LYS A N 1
ATOM 1713 C CA . LYS A 1 212 ? 20.503 -20.992 -41.113 1.00 37.22 212 LYS A CA 1
ATOM 1714 C C . LYS A 1 212 ? 20.620 -21.085 -42.633 1.00 37.22 212 LYS A C 1
ATOM 1716 O O . LYS A 1 212 ? 19.614 -21.319 -43.295 1.00 37.22 212 LYS A O 1
ATOM 1721 N N . TRP A 1 213 ? 21.847 -21.087 -43.147 1.00 34.84 213 TRP A N 1
ATOM 1722 C CA . TRP A 1 213 ? 22.159 -21.683 -44.448 1.00 34.84 213 TRP A CA 1
ATOM 1723 C C . TRP A 1 213 ? 23.447 -22.515 -44.368 1.00 34.84 213 TRP A C 1
ATOM 1725 O O . TRP A 1 213 ? 24.316 -22.232 -43.544 1.00 34.84 213 TRP A O 1
ATOM 1735 N N . PHE A 1 214 ? 23.461 -23.583 -45.171 1.00 42.81 214 PHE A N 1
ATOM 1736 C CA . PHE A 1 214 ? 24.467 -24.645 -45.284 1.00 42.81 214 PHE A CA 1
ATOM 1737 C C . PHE A 1 214 ? 25.809 -24.170 -45.846 1.00 42.81 214 PHE A C 1
ATOM 1739 O O . PHE A 1 214 ? 25.793 -23.248 -46.691 1.00 42.81 214 PHE A O 1
#

Sequence (214 aa):
MASEEFSGELEFLNSLFTTQNPTLDMDLMNQIDQLEMNNPLEKTANMDIKNEKQNLEAEKVECEQLRKQISENMQALAKAEKELEGLENRKMKLKTNLQCASDKVSAAEQELHHLKRLQKPGSGDMRKVELKGNILQFYENLMKMKLVDTSYLQDKPKNFVQGYIYNINNMHLKHFYIPIQQNIGWDFLAPASHLSWTANDSIDEENDEPVKWF

Secondary structure (DSSP, 8-state):
--SSSHHHHHHHHHHHHH---HHHHHHHHHHHHHHHHH-HHHHHHHHHHHHHHHHHHHHHHHHHHHHHHHHHHHHHHHHHHHHHHHHHHHHHHHHHHHHHHHHHHHHHHHHHHHHHHH--TTHHHHHHHHHHHHHHHHHHHHHHS----GGG-SS--SSEEEEEEE-TTS-EEEEEEEE--TTHHHHHHHHHHTT---TTS-------------